Protein AF-A0A7S3USA1-F1 (afdb_monomer)

Nearest PDB structures (foldseek):
  1tqh-assembly1_A  TM=4.532E-01  e=5.382E-01  Geobacillus stearothermophilus
  2fty-assembly1_D  TM=2.657E-01  e=2.389E+00  Lachancea kluyveri
  2fvm-assembly1_B  TM=2.357E-01  e=1.284E+00  Lachancea kluyveri
  2fvm-assembly1_D  TM=2.270E-01  e=1.284E+00  Lachancea kluyveri
  2fvm-assembly1_C  TM=2.265E-01  e=2.542E+00  Lachancea kluyveri

InterPro domains:
  IPR029058 Alpha/Beta hydrolase fold [G3DSA:3.40.50.1820] (6-119)
  IPR029058 Alpha/Beta hydrolase fold [SSF53474] (17-107)

Radius of gyration: 16.95 Å; Cα contacts (8 Å, |Δi|>4): 386; chains: 1; bounding box: 45×37×47 Å

Mean predicted aligned error: 7.81 Å

Foldseek 3Di:
DFDDDPDPPDPVLVVLLVVCCVVCVVVPDAFEQEAAAVSLLVQLVCVLQQSGQEYEYEQYAPPPDLAAVVSLVVSLVNLPDPVRHDPLRLYEYEYEAECQAQQNHLQQDHDLVSVVVSCVPRSPVNPVPRTTHHNLVRLLSVCVSQVFDNDFPDWDDLDPFWIKTWTGGPPPHTGIYIYGYPCCVVPHRRDLDDDPSDHSVVVVVVVVVCNPVD

Solvent-accessible surface area (backbone atoms only — not comparable to full-atom values): 11912 Å² total; per-residue (Å²): 106,86,66,88,63,102,68,77,80,78,51,62,70,59,52,53,50,53,51,46,51,63,79,44,62,85,62,84,66,90,41,77,34,78,18,54,36,73,42,9,24,48,31,47,54,35,45,25,40,45,73,37,43,34,32,38,20,32,49,40,50,68,49,70,41,65,37,36,66,62,13,51,52,52,35,51,57,42,54,70,37,75,90,65,36,71,74,93,67,62,47,29,41,36,38,39,35,27,62,64,12,79,81,53,30,38,78,17,66,62,59,70,78,50,45,68,50,48,38,66,74,67,58,38,86,54,55,92,85,52,39,54,44,25,48,70,57,52,52,36,55,50,23,49,74,73,58,24,45,76,56,72,69,47,77,46,72,77,49,101,46,31,36,36,38,32,36,53,41,59,84,82,28,40,38,37,41,34,44,27,55,70,36,44,82,78,68,55,23,74,57,97,70,71,54,99,87,45,48,64,67,61,53,47,53,50,63,70,60,64,70,79,83,119

Secondary structure (DSSP, 8-state):
-----SSS---HHHHHHHHHHHHTTT--S--EEEEETHHHHHHHHHHHTTSSSEEEEES----SSSSHHHHHHHHHHHHS-TTSSSSS---EEEEEEETT-SSS-TTS---HHHHHHHHHHSS----TT--PPPHHHHHHHHHHHHT--SS--EEEESSSSEEEEEE--STT-EEEEEEES-GGGGS-SSS----SS--HHHHHHHHHHTTS--

Organism: Oxyrrhis marina (NCBI:txid2969)

pLDDT: mean 80.8, std 16.46, range [32.44, 97.44]

Sequence (214 aa):
FLLLCTTADINDVLYTRIILAKENRLRRLPVYGYGYSNGGMMVQTLLCRKIIDTGVTLNGVMALKSDPESSFEACDKLYKNPRRGRGYVDTRLANIHCLDDERVPFDGEAPKKLWDKIQFYLGIYFIPGAKLPAIDENMRRWAERVGCQANTTSTTNISSWTQQKEWTCPTPKRVVSIERSNCTYHGRAHRVIKTSDFDPARWAAEFFLDVDKA

Structure (mmCIF, N/CA/C/O backbone):
data_AF-A0A7S3USA1-F1
#
_entry.id   AF-A0A7S3USA1-F1
#
loop_
_atom_site.group_PDB
_atom_site.id
_atom_site.type_symbol
_atom_site.label_atom_id
_atom_site.label_alt_id
_atom_site.label_comp_id
_atom_site.label_asym_id
_atom_site.label_entity_id
_atom_site.label_seq_id
_atom_site.pdbx_PDB_ins_code
_atom_site.Cartn_x
_atom_site.Cartn_y
_atom_site.Cartn_z
_atom_site.occupancy
_atom_site.B_iso_or_equiv
_atom_site.auth_seq_id
_atom_site.auth_comp_id
_atom_site.auth_asym_id
_atom_site.auth_atom_id
_atom_site.pdbx_PDB_model_num
ATOM 1 N N . PHE A 1 1 ? -11.152 -4.863 -11.240 1.00 39.25 1 PHE A N 1
ATOM 2 C CA . PHE A 1 1 ? -12.147 -5.962 -11.264 1.00 39.25 1 PHE A CA 1
ATOM 3 C C . PHE A 1 1 ? -11.695 -6.955 -12.321 1.00 39.25 1 PHE A C 1
ATOM 5 O O . PHE A 1 1 ? -11.719 -6.605 -13.492 1.00 39.25 1 PHE A O 1
ATOM 12 N N . LEU A 1 2 ? -11.181 -8.115 -11.909 1.00 35.47 2 LEU A N 1
ATOM 13 C CA . LEU A 1 2 ? -10.730 -9.169 -12.820 1.00 35.47 2 LEU A CA 1
ATOM 14 C C . LEU A 1 2 ? -11.922 -10.057 -13.184 1.00 35.47 2 LEU A C 1
ATOM 16 O O . LEU A 1 2 ? -12.599 -10.574 -12.302 1.00 35.47 2 LEU A O 1
ATOM 20 N N . LEU A 1 3 ? -12.183 -10.168 -14.483 1.00 37.00 3 LEU A N 1
ATOM 21 C CA . LEU A 1 3 ? -13.220 -10.990 -15.093 1.00 37.00 3 LEU A CA 1
ATOM 22 C C . LEU A 1 3 ? -12.527 -12.172 -15.770 1.00 37.00 3 LEU A C 1
ATOM 24 O O . LEU A 1 3 ? -11.680 -11.943 -16.627 1.00 37.00 3 LEU A O 1
ATOM 28 N N . LEU A 1 4 ? -12.892 -13.393 -15.368 1.00 36.22 4 LEU A N 1
ATOM 29 C CA . LEU A 1 4 ? -13.240 -14.548 -16.215 1.00 36.22 4 LEU A CA 1
ATOM 30 C C . LEU A 1 4 ? -13.092 -15.847 -15.404 1.00 36.22 4 LEU A C 1
ATOM 32 O O . LEU A 1 4 ? -12.030 -16.458 -15.385 1.00 36.22 4 LEU A O 1
ATOM 36 N N . CYS A 1 5 ? -14.188 -16.288 -14.782 1.00 32.44 5 CYS A N 1
ATOM 37 C CA . CYS A 1 5 ? -14.441 -17.704 -14.510 1.00 32.44 5 CYS A CA 1
ATOM 38 C C . CYS A 1 5 ? -15.942 -17.963 -14.673 1.00 32.44 5 CYS A C 1
ATOM 40 O O . CYS A 1 5 ? -16.770 -17.488 -13.898 1.00 32.44 5 CYS A O 1
ATOM 42 N N . THR A 1 6 ? -16.293 -18.707 -15.717 1.00 43.88 6 THR A N 1
ATOM 43 C CA . THR A 1 6 ? -17.651 -19.144 -16.038 1.00 43.88 6 THR A CA 1
ATOM 44 C C . THR A 1 6 ? -18.116 -20.223 -15.060 1.00 43.88 6 THR A C 1
ATOM 46 O O . THR A 1 6 ? -18.022 -21.401 -15.372 1.00 43.88 6 THR A O 1
ATOM 49 N N . THR A 1 7 ? -18.610 -19.812 -13.892 1.00 45.66 7 THR A N 1
ATOM 50 C CA . THR A 1 7 ? -19.581 -20.509 -13.025 1.00 45.66 7 THR A CA 1
ATOM 51 C C . THR A 1 7 ? -19.991 -19.494 -11.954 1.00 45.66 7 THR A C 1
ATOM 53 O O . THR A 1 7 ? -19.229 -19.296 -11.019 1.00 45.66 7 THR A O 1
ATOM 56 N N . ALA A 1 8 ? -21.130 -18.808 -12.127 1.00 51.19 8 ALA A N 1
ATOM 57 C CA . ALA A 1 8 ? -21.683 -17.789 -11.214 1.00 51.19 8 ALA A CA 1
ATOM 58 C C . ALA A 1 8 ? -20.641 -16.816 -10.610 1.00 51.19 8 ALA A C 1
ATOM 60 O O . ALA A 1 8 ? -20.079 -17.114 -9.563 1.00 51.19 8 ALA A O 1
ATOM 61 N N . ASP A 1 9 ? -20.421 -15.656 -11.247 1.00 59.34 9 ASP A N 1
ATOM 62 C CA . ASP A 1 9 ? -19.464 -14.604 -10.846 1.00 59.34 9 ASP A CA 1
ATOM 63 C C . ASP A 1 9 ? -19.244 -14.510 -9.323 1.00 59.34 9 ASP A C 1
ATOM 65 O O . ASP A 1 9 ? -20.006 -13.865 -8.591 1.00 59.34 9 ASP A O 1
ATOM 69 N N . ILE A 1 10 ? -18.183 -15.157 -8.827 1.00 63.31 10 ILE A N 1
ATOM 70 C CA . ILE A 1 10 ? -17.800 -15.049 -7.422 1.00 63.31 10 ILE A CA 1
ATOM 71 C C . ILE A 1 10 ? -17.274 -13.635 -7.226 1.00 63.31 10 ILE A C 1
ATOM 73 O O . ILE A 1 10 ? -16.219 -13.243 -7.715 1.00 63.31 10 ILE A O 1
ATOM 77 N N . ASN A 1 11 ? -18.045 -12.838 -6.500 1.00 83.56 11 ASN A N 1
ATOM 78 C CA . ASN A 1 11 ? -17.628 -11.511 -6.102 1.00 83.56 11 ASN A CA 1
ATOM 79 C C . ASN A 1 11 ? -16.691 -11.637 -4.895 1.00 83.56 11 ASN A C 1
ATOM 81 O O . ASN A 1 11 ? -17.168 -11.724 -3.762 1.00 83.56 11 ASN A O 1
ATOM 85 N N . ASP A 1 12 ? -15.375 -11.622 -5.132 1.00 85.94 12 ASP A N 1
ATOM 86 C CA . ASP A 1 12 ? -14.349 -11.771 -4.086 1.00 85.94 12 ASP A CA 1
ATOM 87 C C . ASP A 1 12 ? -14.574 -10.821 -2.906 1.00 85.94 12 ASP A C 1
ATOM 89 O O . ASP A 1 12 ? -14.437 -11.200 -1.748 1.00 85.94 12 ASP A O 1
ATOM 93 N N . VAL A 1 13 ? -15.005 -9.587 -3.176 1.00 87.88 13 VAL A N 1
ATOM 94 C CA . VAL A 1 13 ? -15.291 -8.588 -2.136 1.00 87.88 13 VAL A CA 1
ATOM 95 C C . VAL A 1 13 ? -16.460 -9.021 -1.254 1.00 87.88 13 VAL A C 1
ATOM 97 O O . VAL A 1 13 ? -16.411 -8.859 -0.031 1.00 87.88 13 VAL A O 1
ATOM 100 N N . LEU A 1 14 ? -17.527 -9.544 -1.862 1.00 87.81 14 LEU A N 1
ATOM 101 C CA . LEU A 1 14 ? -18.676 -10.063 -1.125 1.00 87.81 14 LEU A CA 1
ATOM 102 C C . LEU A 1 14 ? -18.285 -11.314 -0.336 1.00 87.81 14 LEU A C 1
ATOM 104 O O . LEU A 1 14 ? -18.627 -11.418 0.841 1.00 87.81 14 LEU A O 1
ATOM 108 N N . TYR A 1 15 ? -17.531 -12.215 -0.959 1.00 89.81 15 TYR A N 1
ATOM 109 C CA . TYR A 1 15 ? -17.063 -13.443 -0.335 1.00 89.81 15 TYR A CA 1
ATOM 110 C C . TYR A 1 15 ? -16.175 -13.159 0.886 1.00 89.81 15 TYR A C 1
ATOM 112 O O . TYR A 1 15 ? -16.466 -13.638 1.984 1.00 89.81 15 TYR A O 1
ATOM 120 N N . THR A 1 16 ? -15.177 -12.277 0.755 1.00 90.94 16 THR A N 1
ATOM 121 C CA . THR A 1 16 ? -14.338 -11.832 1.879 1.00 90.94 16 THR A CA 1
ATOM 122 C C . THR A 1 16 ? -15.177 -11.207 2.991 1.00 90.94 16 THR A C 1
ATOM 124 O O . THR A 1 16 ? -14.975 -11.507 4.166 1.00 90.94 16 THR A O 1
ATOM 127 N N . ARG A 1 17 ? -16.161 -10.365 2.648 1.00 88.31 17 ARG A N 1
ATOM 128 C CA . ARG A 1 17 ? -17.051 -9.754 3.645 1.00 88.31 17 ARG A CA 1
ATOM 129 C C . ARG A 1 17 ? -17.852 -10.803 4.422 1.00 88.31 17 ARG A C 1
ATOM 131 O O . ARG A 1 17 ? -18.022 -10.636 5.629 1.00 88.31 17 ARG A O 1
ATOM 138 N N . ILE A 1 18 ? -18.336 -11.851 3.755 1.00 89.56 18 ILE A N 1
ATOM 139 C CA . ILE A 1 18 ? -19.075 -12.951 4.391 1.00 89.56 18 ILE A CA 1
ATOM 140 C C . ILE A 1 18 ? -18.165 -13.725 5.350 1.00 89.56 18 ILE A C 1
ATOM 142 O O . ILE A 1 18 ? -18.553 -13.936 6.499 1.00 89.56 18 ILE A O 1
ATOM 146 N N . ILE A 1 19 ? -16.949 -14.081 4.921 1.00 91.69 19 ILE A N 1
ATOM 147 C CA . ILE A 1 19 ? -15.973 -14.767 5.782 1.00 91.69 19 ILE A CA 1
ATOM 148 C C . ILE A 1 19 ? -15.675 -13.925 7.023 1.00 91.69 19 ILE A C 1
ATOM 150 O O . ILE A 1 19 ? -15.820 -14.406 8.141 1.00 91.69 19 ILE A O 1
ATOM 154 N N . LEU A 1 20 ? -15.340 -12.644 6.859 1.00 89.75 20 LEU A N 1
ATOM 155 C CA . LEU A 1 20 ? -15.013 -11.775 7.992 1.00 89.75 20 LEU A CA 1
ATOM 156 C C . LEU A 1 20 ? -16.194 -11.582 8.951 1.00 89.75 20 LEU A C 1
ATOM 158 O O . LEU A 1 20 ? -15.997 -11.506 10.161 1.00 89.75 20 LEU A O 1
ATOM 162 N N . ALA A 1 21 ? -17.425 -11.521 8.437 1.00 86.75 21 ALA A N 1
ATOM 163 C CA . ALA A 1 21 ? -18.619 -11.450 9.275 1.00 86.75 21 ALA A CA 1
ATOM 164 C C . ALA A 1 21 ? -18.863 -12.743 10.072 1.00 86.75 21 ALA A C 1
ATOM 166 O O . ALA A 1 21 ? -19.467 -12.688 11.142 1.00 86.75 21 ALA A O 1
ATOM 167 N N . LYS A 1 22 ? -18.395 -13.888 9.566 1.00 91.06 22 LYS A N 1
ATOM 168 C CA . LYS A 1 22 ? -18.455 -15.176 10.260 1.00 91.06 22 LYS A CA 1
ATOM 169 C C . LYS A 1 22 ? -17.345 -15.302 11.307 1.00 91.06 22 LYS A C 1
ATOM 171 O O . LYS A 1 22 ? -17.648 -15.575 12.464 1.00 91.06 22 LYS A O 1
ATOM 176 N N . GLU A 1 23 ? -16.097 -15.051 10.917 1.00 90.94 23 GLU A N 1
ATOM 177 C CA . GLU A 1 23 ? -14.908 -15.270 11.757 1.00 90.94 23 GLU A CA 1
ATOM 178 C C . GLU A 1 23 ? -14.705 -14.167 12.811 1.00 90.94 23 GLU A C 1
ATOM 180 O O . GLU A 1 23 ? -14.270 -14.429 13.927 1.00 90.94 23 GLU A O 1
ATOM 185 N N . ASN A 1 24 ? -15.088 -12.923 12.508 1.00 87.69 24 ASN A N 1
ATOM 186 C CA . ASN A 1 24 ? -15.020 -11.781 13.427 1.00 87.69 24 ASN A CA 1
ATOM 187 C C . ASN A 1 24 ? -16.431 -11.232 13.699 1.00 87.69 24 ASN A C 1
ATOM 189 O O . ASN A 1 24 ? -16.712 -10.037 13.553 1.00 87.69 24 ASN A O 1
ATOM 193 N N . ARG A 1 25 ? -17.349 -12.134 14.076 1.00 76.62 25 ARG A N 1
ATOM 194 C CA . ARG A 1 25 ? -18.795 -11.874 14.208 1.00 76.62 25 ARG A CA 1
ATOM 195 C C . ARG A 1 25 ? -19.134 -10.714 15.141 1.00 76.62 25 ARG A C 1
ATOM 197 O O . ARG A 1 25 ? -20.012 -9.913 14.832 1.00 76.62 25 ARG A O 1
ATOM 204 N N . LEU A 1 26 ? -18.421 -10.612 16.262 1.00 76.38 26 LEU A N 1
ATOM 205 C CA . LEU A 1 26 ? -18.601 -9.535 17.242 1.00 76.38 26 LEU A CA 1
ATOM 206 C C . LEU A 1 26 ? -17.800 -8.272 16.905 1.00 76.38 26 LEU A C 1
ATOM 208 O O . LEU A 1 26 ? -17.919 -7.284 17.622 1.00 76.38 26 LEU A O 1
ATOM 212 N N . ARG A 1 27 ? -16.996 -8.295 15.831 1.00 73.50 27 ARG A N 1
ATOM 213 C CA . ARG A 1 27 ? -16.171 -7.170 15.363 1.00 73.50 27 ARG A CA 1
ATOM 214 C C . ARG A 1 27 ? -15.273 -6.580 16.452 1.00 73.50 27 ARG A C 1
ATOM 216 O O . ARG A 1 27 ? -15.098 -5.370 16.517 1.00 73.50 27 ARG A O 1
ATOM 223 N N . ARG A 1 28 ? -14.727 -7.441 17.311 1.00 77.44 28 ARG A N 1
ATOM 224 C CA . ARG A 1 28 ? -13.889 -7.028 18.449 1.00 77.44 28 ARG A CA 1
ATOM 225 C C . ARG A 1 28 ? -12.419 -6.877 18.084 1.00 77.44 28 ARG A C 1
ATOM 227 O O . ARG A 1 28 ? -11.676 -6.287 18.853 1.00 77.44 28 ARG A O 1
ATOM 234 N N . LEU A 1 29 ? -12.015 -7.426 16.941 1.00 84.69 29 LEU A N 1
ATOM 235 C CA . LEU A 1 29 ? -10.635 -7.389 16.477 1.00 84.69 29 LEU A CA 1
ATOM 236 C C . LEU A 1 29 ? -10.508 -6.510 15.228 1.00 84.69 29 LEU A C 1
ATOM 238 O O . LEU A 1 29 ? -11.407 -6.557 14.373 1.00 84.69 29 LEU A O 1
ATOM 242 N N . PRO A 1 30 ? -9.409 -5.749 15.098 1.00 86.31 30 PRO A N 1
ATOM 243 C CA . PRO A 1 30 ? -9.069 -5.098 13.844 1.00 86.31 30 PRO A CA 1
ATOM 244 C C . PRO A 1 30 ? -8.815 -6.151 12.758 1.00 86.31 30 PRO A C 1
ATOM 246 O O . PRO A 1 30 ? -8.374 -7.269 13.033 1.00 86.31 30 PRO A O 1
ATOM 249 N N . VAL A 1 31 ? -9.138 -5.809 11.514 1.00 89.94 31 VAL A N 1
ATOM 250 C CA . VAL A 1 31 ? -8.943 -6.676 10.351 1.00 89.94 31 VAL A CA 1
ATOM 251 C C . VAL A 1 31 ? -7.875 -6.075 9.451 1.00 89.94 31 VAL A C 1
ATOM 253 O O . VAL A 1 31 ? -8.000 -4.940 8.985 1.00 89.94 31 VAL A O 1
ATOM 256 N N . TYR A 1 32 ? -6.848 -6.870 9.167 1.00 92.88 32 TYR A N 1
ATOM 257 C CA . TYR A 1 32 ? -5.696 -6.468 8.372 1.00 92.88 32 TYR A CA 1
ATOM 258 C C . TYR A 1 32 ? -5.685 -7.167 7.015 1.00 92.88 32 TYR A C 1
ATOM 260 O O . TYR A 1 32 ? -6.050 -8.337 6.900 1.00 92.88 32 TYR A O 1
ATOM 268 N N . GLY A 1 33 ? -5.262 -6.444 5.981 1.00 95.06 33 GLY A N 1
ATOM 269 C CA . GLY A 1 33 ? -5.028 -6.984 4.648 1.00 95.06 33 GLY A CA 1
ATOM 270 C C . GLY A 1 33 ? -3.554 -6.903 4.275 1.00 95.06 33 GLY A C 1
ATOM 271 O O . GLY A 1 33 ? -2.945 -5.845 4.385 1.00 95.06 33 GLY A O 1
ATOM 272 N N . TYR A 1 34 ? -2.996 -8.002 3.781 1.00 96.75 34 TYR A N 1
ATOM 273 C CA . TYR A 1 34 ? -1.666 -8.047 3.183 1.00 96.75 34 TYR A CA 1
ATOM 274 C C . TYR A 1 34 ? -1.783 -8.696 1.810 1.00 96.75 34 TYR A C 1
ATOM 276 O O . TYR A 1 34 ? -2.322 -9.797 1.695 1.00 96.75 34 TYR A O 1
ATOM 284 N N . GLY A 1 35 ? -1.333 -8.012 0.763 1.00 96.44 35 GLY A N 1
ATOM 285 C CA . GLY A 1 35 ? -1.572 -8.476 -0.598 1.00 96.44 35 GLY A CA 1
ATOM 286 C C . GLY A 1 35 ? -0.487 -8.054 -1.568 1.00 96.44 35 GLY A C 1
ATOM 287 O O . GLY A 1 35 ? -0.076 -6.899 -1.586 1.00 96.44 35 GLY A O 1
ATOM 288 N N . TYR A 1 36 ? -0.068 -8.992 -2.412 1.00 94.75 36 TYR A N 1
ATOM 289 C CA . TYR A 1 36 ? 0.904 -8.771 -3.477 1.00 94.75 36 TYR A CA 1
ATOM 290 C C . TYR A 1 36 ? 0.221 -8.730 -4.846 1.00 94.75 36 TYR A C 1
ATOM 292 O O . TYR A 1 36 ? -0.692 -9.521 -5.097 1.00 94.75 36 TYR A O 1
ATOM 300 N N . SER A 1 37 ? 0.665 -7.834 -5.734 1.00 92.00 37 SER A N 1
ATOM 301 C CA . SER A 1 37 ? 0.156 -7.714 -7.105 1.00 92.00 37 SER A CA 1
ATOM 302 C C . SER A 1 37 ? -1.369 -7.503 -7.114 1.00 92.00 37 SER A C 1
ATOM 304 O O . SER A 1 37 ? -1.873 -6.605 -6.433 1.00 92.00 37 SER A O 1
ATOM 306 N N . ASN A 1 38 ? -2.134 -8.363 -7.792 1.00 87.75 38 ASN A N 1
ATOM 307 C CA . ASN A 1 38 ? -3.602 -8.376 -7.755 1.00 87.75 38 ASN A CA 1
ATOM 308 C C . ASN A 1 38 ? -4.174 -8.509 -6.329 1.00 87.75 38 ASN A C 1
ATOM 310 O O . ASN A 1 38 ? -5.215 -7.928 -6.023 1.00 87.75 38 ASN A O 1
ATOM 314 N N . GLY A 1 39 ? -3.477 -9.204 -5.425 1.00 92.62 39 GLY A N 1
ATOM 315 C CA . GLY A 1 39 ? -3.831 -9.240 -4.005 1.00 92.62 39 GLY A CA 1
ATOM 316 C C . GLY A 1 39 ? -3.715 -7.863 -3.344 1.00 92.62 39 GLY A C 1
ATOM 317 O O . GLY A 1 39 ? -4.557 -7.498 -2.528 1.00 92.62 39 GLY A O 1
ATOM 318 N N . GLY A 1 40 ? -2.728 -7.055 -3.740 1.00 94.12 40 GLY A N 1
ATOM 319 C CA . GLY A 1 40 ? -2.609 -5.659 -3.310 1.00 94.12 40 GLY A CA 1
ATOM 320 C C . GLY A 1 40 ? -3.768 -4.802 -3.828 1.00 94.12 40 GLY A C 1
ATOM 321 O O . GLY A 1 40 ? -4.340 -4.015 -3.073 1.00 94.12 40 GLY A O 1
ATOM 322 N N . MET A 1 41 ? -4.194 -5.023 -5.078 1.00 91.56 41 MET A N 1
ATOM 323 C CA . MET A 1 41 ? -5.390 -4.372 -5.637 1.00 91.56 41 MET A CA 1
ATOM 324 C C . MET A 1 41 ? -6.655 -4.730 -4.842 1.00 91.56 41 MET A C 1
ATOM 326 O O . MET A 1 41 ? -7.501 -3.870 -4.570 1.00 91.56 41 MET A O 1
ATOM 330 N N . MET A 1 42 ? -6.780 -5.996 -4.432 1.00 92.94 42 MET A N 1
ATOM 331 C CA . MET A 1 42 ? -7.879 -6.467 -3.590 1.00 92.94 42 MET A CA 1
ATOM 332 C C . MET A 1 42 ? -7.852 -5.808 -2.204 1.00 92.94 42 MET A C 1
ATOM 334 O O . MET A 1 42 ? -8.880 -5.306 -1.756 1.00 92.94 42 MET A O 1
ATOM 338 N N . VAL A 1 43 ? -6.686 -5.710 -1.556 1.00 95.75 43 VAL A N 1
ATOM 339 C CA . VAL A 1 43 ? -6.531 -5.010 -0.266 1.00 95.75 43 VAL A CA 1
ATOM 340 C C . VAL A 1 43 ? -7.008 -3.557 -0.356 1.00 95.75 43 VAL A C 1
ATOM 342 O O . VAL A 1 43 ? -7.839 -3.138 0.453 1.00 95.75 43 VAL A O 1
ATOM 345 N N . GLN A 1 44 ? -6.581 -2.798 -1.371 1.00 94.19 44 GLN A N 1
ATOM 346 C CA . GLN A 1 44 ? -7.050 -1.413 -1.545 1.00 94.19 44 GLN A CA 1
ATOM 347 C C . GLN A 1 44 ? -8.555 -1.353 -1.838 1.00 94.19 44 GLN A C 1
ATOM 349 O O . GLN A 1 44 ? -9.255 -0.491 -1.312 1.00 94.19 44 GLN A O 1
ATOM 354 N N . THR A 1 45 ? -9.091 -2.312 -2.599 1.00 92.19 45 THR A N 1
ATOM 355 C CA . THR A 1 45 ? -10.538 -2.427 -2.850 1.00 92.19 45 THR A CA 1
ATOM 356 C C . THR A 1 45 ? -11.334 -2.644 -1.559 1.00 92.19 45 THR A C 1
ATOM 358 O O . THR A 1 45 ? -12.394 -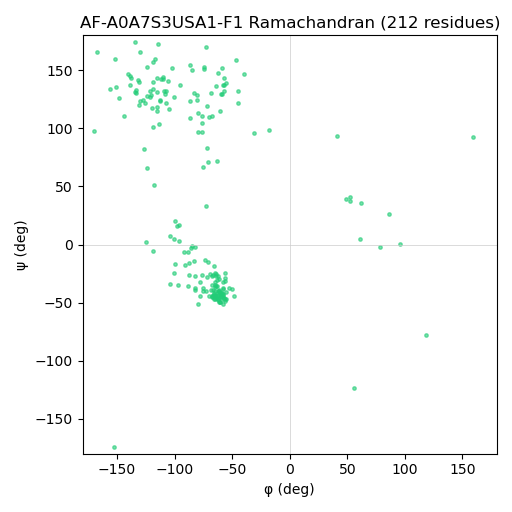2.037 -1.369 1.00 92.19 45 THR A O 1
ATOM 361 N N . LEU A 1 46 ? -10.835 -3.496 -0.660 1.00 92.00 46 LEU A N 1
ATOM 362 C CA . LEU A 1 46 ? -11.443 -3.750 0.646 1.00 92.00 46 LEU A CA 1
ATOM 363 C C . LEU A 1 46 ? -11.377 -2.509 1.549 1.00 92.00 46 LEU A C 1
ATOM 365 O O . LEU A 1 46 ? -12.373 -2.203 2.213 1.00 92.00 46 LEU A O 1
ATOM 369 N N . LEU A 1 47 ? -10.266 -1.764 1.520 1.00 92.38 47 LEU A N 1
ATOM 370 C CA . LEU A 1 47 ? -10.118 -0.488 2.230 1.00 92.38 47 LEU A CA 1
ATOM 371 C C . LEU A 1 47 ? -11.078 0.586 1.702 1.00 92.38 47 LEU A C 1
ATOM 373 O O . LEU A 1 47 ? -11.786 1.207 2.493 1.00 92.38 47 LEU A O 1
ATOM 377 N N . CYS A 1 48 ? -11.208 0.755 0.378 1.00 90.56 48 CYS A N 1
ATOM 378 C CA . CYS A 1 48 ? -12.165 1.704 -0.219 1.00 90.56 48 CYS A CA 1
ATOM 379 C C . CYS A 1 48 ? -13.600 1.436 0.253 1.00 90.56 48 CYS A C 1
ATOM 381 O O . CYS A 1 48 ? -14.431 2.338 0.320 1.00 90.56 48 CYS A O 1
ATOM 383 N N . ARG A 1 49 ? -13.904 0.176 0.580 1.00 89.06 49 ARG A N 1
ATOM 384 C CA . ARG A 1 49 ? -15.215 -0.278 1.056 1.00 89.06 49 ARG A CA 1
ATOM 385 C C . ARG A 1 49 ? -15.321 -0.372 2.575 1.00 89.06 49 ARG A C 1
ATOM 387 O O . ARG A 1 49 ? -16.369 -0.822 3.045 1.00 89.06 49 ARG A O 1
ATOM 394 N N . LYS A 1 50 ? -14.276 0.013 3.317 1.00 87.69 50 LYS A N 1
ATOM 395 C CA . LYS A 1 50 ? -14.211 -0.053 4.786 1.00 87.69 50 LYS A CA 1
ATOM 396 C C . LYS A 1 50 ? -14.559 -1.450 5.323 1.00 87.69 50 LYS A C 1
ATOM 398 O O . LYS A 1 50 ? -15.338 -1.595 6.266 1.00 87.69 50 LYS A O 1
ATOM 403 N N . ILE A 1 51 ? -14.064 -2.487 4.640 1.00 88.88 51 ILE A N 1
ATOM 404 C CA . ILE A 1 51 ? -14.233 -3.895 5.040 1.00 88.88 51 ILE A CA 1
ATOM 405 C C . ILE A 1 51 ? -13.108 -4.331 5.982 1.00 88.88 51 ILE A C 1
ATOM 407 O O . ILE A 1 51 ? -13.357 -5.109 6.899 1.00 88.88 51 ILE A O 1
ATOM 411 N N . ILE A 1 52 ? -11.903 -3.815 5.749 1.00 90.12 52 ILE A N 1
ATOM 412 C CA . ILE A 1 52 ? -10.720 -3.996 6.591 1.00 90.12 52 ILE A CA 1
ATOM 413 C C . ILE A 1 52 ? -10.278 -2.633 7.132 1.00 90.12 52 ILE A C 1
ATOM 415 O O . ILE A 1 52 ? -10.661 -1.602 6.571 1.00 90.12 52 ILE A O 1
ATOM 419 N N . ASP A 1 53 ? -9.503 -2.639 8.212 1.00 88.75 53 ASP A N 1
ATOM 420 C CA . ASP A 1 53 ? -9.105 -1.436 8.950 1.00 88.75 53 ASP A CA 1
ATOM 421 C C . ASP A 1 53 ? -7.706 -0.949 8.524 1.00 88.75 53 ASP A C 1
ATOM 423 O O . ASP A 1 53 ? -7.440 0.249 8.443 1.00 88.75 53 ASP A O 1
ATOM 427 N N . THR A 1 54 ? -6.802 -1.876 8.197 1.00 92.75 54 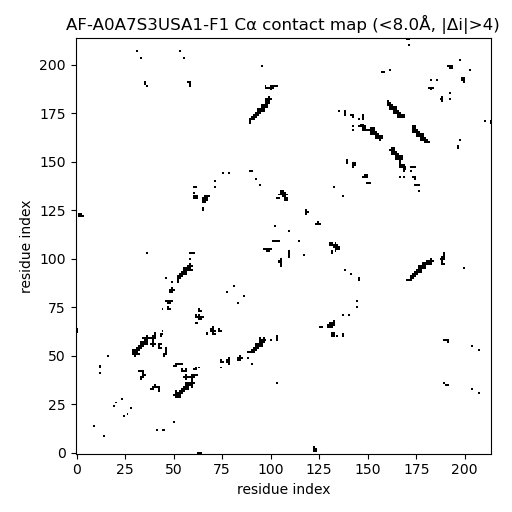THR A N 1
ATOM 428 C CA . THR A 1 54 ? -5.436 -1.565 7.747 1.00 92.75 54 THR A CA 1
ATOM 429 C C . THR A 1 54 ? -5.030 -2.454 6.580 1.00 92.75 54 THR A C 1
ATOM 431 O O . THR A 1 54 ? -5.391 -3.631 6.535 1.00 92.75 54 THR A O 1
ATOM 434 N N . GLY A 1 55 ? -4.272 -1.904 5.632 1.00 95.50 55 GLY A N 1
ATOM 435 C CA . GLY A 1 55 ? -3.737 -2.652 4.500 1.00 95.50 55 GLY A CA 1
ATOM 436 C C . GLY A 1 55 ? -2.253 -2.403 4.274 1.00 95.50 55 GLY A C 1
ATOM 437 O O . GLY A 1 55 ? -1.782 -1.276 4.381 1.00 95.50 55 GLY A O 1
ATOM 438 N N . VAL A 1 56 ? -1.530 -3.452 3.901 1.00 97.44 56 VAL A N 1
ATOM 439 C CA . VAL A 1 56 ? -0.191 -3.369 3.318 1.00 97.44 56 VAL A CA 1
ATOM 440 C C . VAL A 1 56 ? -0.253 -4.012 1.940 1.00 97.44 56 VAL A C 1
ATOM 442 O O . VAL A 1 56 ? -0.755 -5.125 1.762 1.00 97.44 56 VAL A O 1
ATOM 445 N N . THR A 1 57 ? 0.235 -3.287 0.947 1.00 97.31 57 THR A N 1
ATOM 446 C CA . THR A 1 57 ? 0.202 -3.704 -0.452 1.00 97.31 57 THR A CA 1
ATOM 447 C C . THR A 1 57 ? 1.622 -3.818 -0.970 1.00 97.31 57 THR A C 1
ATOM 449 O O . THR A 1 57 ? 2.436 -2.940 -0.710 1.00 97.31 57 THR A O 1
ATOM 452 N N . LEU A 1 58 ? 1.925 -4.906 -1.671 1.00 95.81 58 LEU A N 1
ATOM 453 C CA . LEU A 1 58 ? 3.221 -5.132 -2.296 1.00 95.81 58 LEU A CA 1
ATOM 454 C C . LEU A 1 58 ? 3.063 -5.105 -3.808 1.00 95.81 58 LEU A C 1
ATOM 456 O O . LEU A 1 58 ? 2.288 -5.905 -4.342 1.00 95.81 58 LEU A O 1
ATOM 460 N N . ASN A 1 59 ? 3.806 -4.243 -4.497 1.00 93.25 59 ASN A N 1
ATOM 461 C CA . ASN A 1 59 ? 3.812 -4.178 -5.960 1.00 93.25 59 ASN A CA 1
ATOM 462 C C . ASN A 1 59 ? 2.393 -4.148 -6.564 1.00 93.25 59 ASN A C 1
ATOM 464 O O . ASN A 1 59 ? 2.075 -4.850 -7.526 1.00 93.25 59 ASN A O 1
ATOM 468 N N . GLY A 1 60 ? 1.488 -3.419 -5.914 1.00 90.12 60 GLY A N 1
ATOM 469 C CA . GLY A 1 60 ? 0.058 -3.449 -6.194 1.00 90.12 60 GLY A CA 1
ATOM 470 C C . GLY A 1 60 ? -0.543 -2.057 -6.105 1.00 90.12 60 GLY A C 1
ATOM 471 O O . GLY A 1 60 ? -0.124 -1.241 -5.290 1.00 90.12 60 GLY A O 1
ATOM 472 N N . VAL A 1 61 ? -1.552 -1.798 -6.933 1.00 84.19 61 VAL A N 1
ATOM 473 C CA . VAL A 1 61 ? -2.155 -0.468 -7.102 1.00 84.19 61 VAL A CA 1
ATOM 474 C C . VAL A 1 61 ? -3.665 -0.495 -6.984 1.00 84.19 61 VAL A C 1
ATOM 476 O O . VAL A 1 61 ? -4.301 -1.544 -7.064 1.00 84.19 61 VAL A O 1
ATOM 479 N N . MET A 1 62 ? -4.273 0.675 -6.822 1.00 86.19 62 MET A N 1
ATOM 480 C CA . MET A 1 62 ? -5.720 0.784 -6.894 1.00 86.19 62 MET A CA 1
ATOM 481 C C . MET A 1 62 ? -6.218 0.730 -8.344 1.00 86.19 62 MET A C 1
ATOM 483 O O . MET A 1 62 ? -6.166 1.719 -9.060 1.00 86.19 62 MET A O 1
ATOM 487 N N . ALA A 1 63 ? -6.781 -0.405 -8.756 1.00 83.12 63 ALA A N 1
ATOM 488 C CA . ALA A 1 63 ? -7.321 -0.603 -10.106 1.00 83.12 63 ALA A CA 1
ATOM 489 C C . ALA A 1 63 ? -8.803 -1.031 -10.069 1.00 83.12 63 ALA A C 1
ATOM 491 O O . ALA A 1 63 ? -9.184 -2.161 -10.402 1.00 83.12 63 ALA A O 1
ATOM 492 N N . LEU A 1 64 ? -9.671 -0.126 -9.600 1.00 77.81 64 LEU A N 1
ATOM 493 C CA . LEU A 1 64 ? -11.122 -0.362 -9.548 1.00 77.81 64 LEU A CA 1
ATOM 494 C C . LEU A 1 64 ? -11.793 -0.229 -10.923 1.00 77.81 64 LEU A C 1
ATOM 496 O O . LEU A 1 64 ? -12.847 -0.828 -11.149 1.00 77.81 64 LEU A O 1
ATOM 500 N N . LYS A 1 65 ? -11.199 0.549 -11.823 1.00 79.75 65 LYS A N 1
ATOM 501 C CA . LYS A 1 65 ? -11.630 0.806 -13.199 1.00 79.75 65 LYS A CA 1
ATOM 502 C C . LYS A 1 65 ? -10.428 0.694 -14.142 1.00 79.75 65 LYS A C 1
ATOM 504 O O . LYS A 1 65 ? -9.310 0.452 -13.701 1.00 79.75 65 LYS A O 1
ATOM 509 N N . SER A 1 66 ? -10.693 0.789 -15.441 1.00 70.25 66 SER A N 1
ATOM 510 C CA . SER A 1 66 ? -9.689 0.648 -16.501 1.00 70.25 66 SER A CA 1
ATOM 511 C C . SER A 1 66 ? -8.691 1.801 -16.557 1.00 70.25 66 SER A C 1
ATOM 513 O O . SER A 1 66 ? -7.587 1.607 -17.049 1.00 70.25 66 SER A O 1
ATOM 515 N N . ASP A 1 67 ? -9.072 2.980 -16.075 1.00 81.31 67 ASP A N 1
ATOM 516 C CA . ASP A 1 67 ? -8.234 4.174 -16.026 1.00 81.31 67 ASP A CA 1
ATOM 517 C C . ASP A 1 67 ? -8.017 4.655 -14.576 1.00 81.31 67 ASP A C 1
ATOM 519 O O . ASP A 1 67 ? -8.820 4.327 -13.682 1.00 81.31 67 ASP A O 1
ATOM 523 N N . PRO A 1 68 ? -6.937 5.421 -14.321 1.00 82.75 68 PRO A N 1
ATOM 524 C CA . PRO A 1 68 ? -6.600 5.881 -12.979 1.00 82.75 68 PRO A CA 1
ATOM 525 C C . PRO A 1 68 ? -7.669 6.790 -12.375 1.00 82.75 68 PRO A C 1
ATOM 527 O O . PRO A 1 68 ? -8.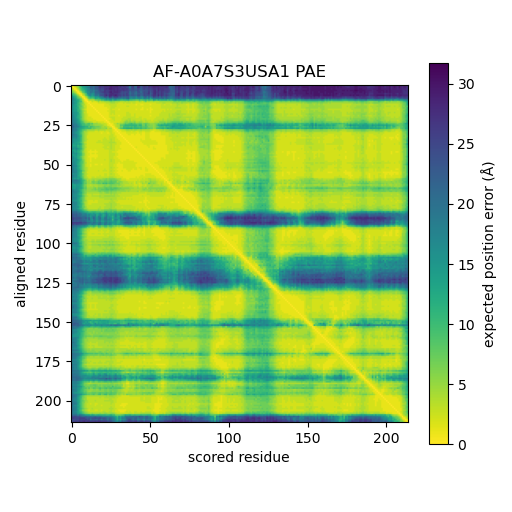108 6.544 -11.252 1.00 82.75 68 PRO A O 1
ATOM 530 N N . GLU A 1 69 ? -8.158 7.779 -13.127 1.00 88.50 69 GLU A N 1
ATOM 531 C CA . GLU A 1 69 ? -9.100 8.768 -12.594 1.00 88.50 69 GLU A CA 1
ATOM 532 C C . GLU A 1 69 ? -10.437 8.150 -12.208 1.00 88.50 69 GLU A C 1
ATOM 534 O O . GLU A 1 69 ? -10.906 8.306 -11.077 1.00 88.50 69 GLU A O 1
ATOM 539 N N . SER A 1 70 ? -11.010 7.326 -13.082 1.00 84.06 70 SER A N 1
ATOM 540 C CA . SER A 1 70 ? -12.236 6.597 -12.760 1.00 84.06 70 SER A CA 1
ATOM 541 C C . SER A 1 70 ? -12.032 5.619 -11.602 1.00 84.06 70 SER A C 1
ATOM 543 O O . SER A 1 70 ? -12.970 5.360 -10.839 1.00 84.06 70 SER A O 1
ATOM 545 N N . SER A 1 71 ? -10.823 5.068 -11.433 1.00 84.69 71 SER A N 1
ATOM 546 C CA . SER A 1 71 ? -10.486 4.237 -10.269 1.00 84.69 71 SER A CA 1
ATOM 547 C C . SER A 1 71 ? -10.470 5.057 -8.982 1.00 84.69 71 SER A C 1
ATOM 549 O O . SER A 1 71 ? -11.062 4.629 -7.983 1.00 84.69 71 SER A O 1
ATOM 551 N N . PHE A 1 72 ? -9.853 6.242 -9.007 1.00 91.19 72 PHE A N 1
ATOM 552 C CA . PHE A 1 72 ? -9.838 7.175 -7.884 1.00 91.19 72 PHE A CA 1
ATOM 553 C C . PHE A 1 72 ? -11.247 7.615 -7.506 1.00 91.19 72 PHE A C 1
ATOM 555 O O . PHE A 1 72 ? -11.632 7.487 -6.341 1.00 91.19 72 PHE A O 1
ATOM 562 N N . GLU A 1 73 ? -12.048 8.046 -8.478 1.00 90.69 73 GLU A N 1
ATOM 563 C CA . GLU A 1 73 ? -13.438 8.429 -8.249 1.00 90.69 73 GLU A CA 1
ATOM 564 C C . GLU A 1 73 ? -14.272 7.287 -7.666 1.00 90.69 73 GLU A C 1
ATOM 566 O O . GLU A 1 73 ? -15.099 7.499 -6.774 1.00 90.69 73 GLU A O 1
ATOM 571 N N . ALA A 1 74 ? -14.087 6.065 -8.174 1.00 89.50 74 ALA A N 1
ATOM 572 C CA . ALA A 1 74 ? -14.803 4.902 -7.673 1.00 89.50 74 ALA A CA 1
ATOM 573 C C . ALA A 1 74 ? -14.466 4.643 -6.199 1.00 89.50 74 ALA A C 1
ATOM 575 O O . ALA A 1 74 ? -15.377 4.396 -5.403 1.00 89.50 74 ALA A O 1
ATOM 576 N N . CYS A 1 75 ? -13.190 4.735 -5.817 1.00 90.62 75 CYS A N 1
ATOM 577 C CA . CYS A 1 75 ? -12.794 4.600 -4.420 1.00 90.62 75 CYS A CA 1
ATOM 578 C C . CYS A 1 75 ? -13.338 5.744 -3.564 1.00 90.62 75 CYS A C 1
ATOM 580 O O . CYS A 1 75 ? -13.899 5.479 -2.505 1.00 90.62 75 CYS A O 1
ATOM 582 N N . ASP A 1 76 ? -13.265 6.992 -4.034 1.00 91.12 76 ASP A N 1
ATOM 583 C CA . ASP A 1 76 ? -13.778 8.163 -3.312 1.00 91.12 76 ASP A CA 1
ATOM 584 C C . ASP A 1 76 ? -15.269 8.014 -2.999 1.00 91.12 76 ASP A C 1
ATOM 586 O O . ASP A 1 76 ? -15.697 8.213 -1.857 1.00 91.12 76 ASP A O 1
ATOM 590 N N . LYS A 1 77 ? -16.060 7.597 -3.996 1.00 89.56 77 LYS A N 1
ATOM 591 C CA . LYS A 1 77 ? -17.498 7.333 -3.848 1.00 89.56 77 LYS A CA 1
ATOM 592 C C . LYS A 1 77 ? -17.761 6.207 -2.848 1.00 89.56 77 LYS A C 1
ATOM 594 O O . LYS A 1 77 ? -18.705 6.299 -2.067 1.00 89.56 77 LYS A O 1
ATOM 599 N N . LEU A 1 78 ? -16.956 5.142 -2.857 1.00 88.56 78 LEU A N 1
ATOM 600 C CA . LEU A 1 78 ? -17.103 4.028 -1.915 1.00 88.56 78 LEU A CA 1
ATOM 601 C C . LEU A 1 78 ? -16.711 4.428 -0.487 1.00 88.56 78 LEU A C 1
ATOM 603 O O . LEU A 1 78 ? -17.453 4.125 0.447 1.00 88.56 78 LEU A O 1
ATOM 607 N N . TYR A 1 79 ? -15.601 5.145 -0.333 1.00 86.69 79 TYR A N 1
ATOM 608 C CA . TYR A 1 79 ? -15.018 5.483 0.959 1.00 86.69 79 TYR A CA 1
ATOM 609 C C . TYR A 1 79 ? -15.833 6.553 1.695 1.00 86.69 79 TYR A C 1
ATOM 611 O O . TYR A 1 79 ? -16.068 6.443 2.904 1.00 86.69 79 TYR A O 1
ATOM 619 N N . LYS A 1 80 ? -16.335 7.562 0.967 1.00 83.31 80 LYS A N 1
ATOM 620 C CA . LYS A 1 80 ? -17.198 8.620 1.520 1.00 83.31 80 LYS A CA 1
ATOM 621 C C . LYS A 1 80 ? -18.617 8.143 1.830 1.00 83.31 80 LYS A C 1
ATOM 623 O O . LYS A 1 80 ? -19.338 8.852 2.519 1.00 83.31 80 LYS A O 1
ATOM 628 N N . ASN A 1 81 ? -19.038 6.970 1.351 1.00 76.75 81 ASN A N 1
ATOM 629 C CA . ASN A 1 81 ? -20.405 6.494 1.547 1.00 76.75 81 ASN A CA 1
ATOM 630 C C . ASN A 1 81 ? -20.621 5.966 2.983 1.00 76.75 81 ASN A C 1
ATOM 632 O O . ASN A 1 81 ? -20.132 4.880 3.311 1.00 76.75 81 ASN A O 1
ATOM 636 N N . PRO A 1 82 ? -21.410 6.661 3.828 1.00 59.47 82 PRO A N 1
ATOM 637 C CA . PRO A 1 82 ? -21.629 6.259 5.217 1.00 59.47 82 PRO A CA 1
ATOM 638 C C . PRO A 1 82 ? -22.494 4.994 5.344 1.00 59.47 82 PRO A C 1
ATOM 640 O O . PRO A 1 82 ? -22.517 4.366 6.396 1.00 59.47 82 PRO A O 1
ATOM 643 N N . ARG A 1 83 ? -23.195 4.578 4.277 1.00 57.22 83 ARG A N 1
ATOM 644 C CA . ARG A 1 83 ? -24.136 3.442 4.295 1.00 57.22 83 ARG A CA 1
ATOM 645 C C . ARG A 1 83 ? -23.478 2.071 4.078 1.00 57.22 83 ARG A C 1
ATOM 647 O O . ARG A 1 83 ? -24.191 1.073 4.029 1.00 57.22 83 ARG A O 1
ATOM 654 N N . ARG A 1 84 ? -22.154 1.984 3.869 1.00 57.81 84 ARG A N 1
ATOM 655 C CA . ARG A 1 84 ? -21.488 0.740 3.404 1.00 57.81 84 ARG A CA 1
ATOM 656 C C . ARG A 1 84 ? -20.343 0.202 4.265 1.00 57.81 84 ARG A C 1
ATOM 658 O O . ARG A 1 84 ? -19.802 -0.852 3.915 1.00 57.81 84 ARG A O 1
ATOM 665 N N . GLY A 1 85 ? -20.031 0.840 5.388 1.00 51.47 85 GLY A N 1
ATOM 666 C CA . GLY A 1 85 ? -18.996 0.397 6.319 1.00 51.47 85 GLY A CA 1
ATOM 667 C C . GLY A 1 85 ? -19.083 1.141 7.644 1.00 51.47 85 GLY A C 1
ATOM 668 O O . GLY A 1 85 ? -19.808 2.127 7.736 1.00 51.47 85 GLY A O 1
ATOM 669 N N . ARG A 1 86 ? -18.377 0.614 8.654 1.00 55.16 86 ARG A N 1
ATOM 670 C CA . ARG A 1 86 ? -18.234 1.157 10.018 1.00 55.16 86 ARG A CA 1
ATOM 671 C C . ARG A 1 86 ? -18.086 2.696 9.976 1.00 55.16 86 ARG A C 1
ATOM 673 O O . ARG A 1 86 ? -17.526 3.225 9.011 1.00 55.16 86 ARG A O 1
ATOM 680 N N . GLY A 1 87 ? -18.595 3.411 10.991 1.00 52.53 87 GLY A N 1
ATOM 681 C CA . GLY A 1 87 ? -18.299 4.844 11.182 1.00 52.53 87 GLY A CA 1
ATOM 682 C C . GLY A 1 87 ? -16.796 5.126 11.036 1.00 52.53 87 GLY A C 1
ATOM 683 O O . GLY A 1 87 ? -16.023 4.178 11.105 1.00 52.53 87 GLY A O 1
ATOM 684 N N . TYR A 1 88 ? -16.415 6.381 10.748 1.00 52.47 88 TYR A N 1
ATOM 685 C CA . TYR A 1 88 ? -15.043 6.827 10.418 1.00 52.47 88 TYR A CA 1
ATOM 686 C C . TYR A 1 88 ? -13.951 5.823 10.833 1.00 52.47 88 TYR A C 1
ATOM 688 O O . TYR A 1 88 ? -13.599 5.730 11.998 1.00 52.47 88 TYR A O 1
ATOM 696 N N . VAL A 1 89 ? -13.483 5.024 9.868 1.00 63.44 89 VAL A N 1
ATOM 697 C CA . VAL A 1 89 ? -12.457 4.003 10.100 1.00 63.44 89 VAL A CA 1
ATOM 698 C C . VAL A 1 89 ? -11.113 4.707 10.113 1.00 63.44 89 VAL A C 1
ATOM 700 O O . VAL A 1 89 ? -10.803 5.434 9.160 1.00 63.44 89 VAL A O 1
ATOM 703 N N . ASP A 1 90 ? -10.323 4.466 11.152 1.00 76.69 90 ASP A N 1
ATOM 704 C CA . ASP A 1 90 ? -8.938 4.914 11.266 1.00 76.69 90 ASP A CA 1
ATOM 705 C C . ASP A 1 90 ? -8.055 4.132 10.296 1.00 76.69 90 ASP A C 1
ATOM 707 O O . ASP A 1 90 ? -7.298 3.231 10.644 1.00 76.69 90 ASP A O 1
ATOM 711 N N . THR A 1 91 ? -8.250 4.438 9.017 1.00 88.00 91 THR A N 1
ATOM 712 C CA . THR A 1 91 ? -7.653 3.706 7.912 1.00 88.00 91 THR A CA 1
ATOM 713 C C . THR A 1 91 ? -6.153 3.935 7.896 1.00 88.00 91 THR A C 1
ATOM 715 O O . THR A 1 91 ? -5.681 5.077 7.898 1.00 88.00 91 THR A O 1
ATOM 718 N N . ARG A 1 92 ? -5.416 2.829 7.812 1.00 92.75 92 ARG A N 1
ATOM 719 C CA . ARG A 1 92 ? -3.968 2.826 7.632 1.00 92.75 92 ARG A CA 1
ATOM 720 C C . ARG A 1 92 ? -3.613 2.068 6.359 1.00 92.75 92 ARG A C 1
ATOM 722 O O . ARG A 1 92 ? -4.117 0.968 6.127 1.00 92.75 92 ARG A O 1
ATOM 729 N N . LEU A 1 93 ? -2.756 2.646 5.527 1.00 95.62 93 LEU A N 1
ATOM 730 C CA . LEU A 1 93 ? -2.291 2.013 4.298 1.00 95.62 93 LEU A CA 1
ATOM 731 C C . LEU A 1 93 ? -0.780 2.148 4.170 1.00 95.62 93 LEU A C 1
ATOM 733 O O . LEU A 1 93 ? -0.247 3.253 4.235 1.00 95.62 93 LEU A O 1
ATOM 737 N N . ALA A 1 94 ? -0.123 1.029 3.889 1.00 96.88 94 ALA A N 1
ATOM 738 C CA . ALA A 1 94 ? 1.224 1.024 3.359 1.00 96.88 94 ALA A CA 1
ATOM 739 C C . ALA A 1 94 ? 1.265 0.436 1.945 1.00 96.88 94 ALA A C 1
ATOM 741 O O . ALA A 1 94 ? 0.566 -0.533 1.619 1.00 96.88 94 ALA A O 1
ATOM 742 N N . ASN A 1 95 ? 2.122 1.001 1.112 1.00 96.94 95 ASN A N 1
ATOM 743 C CA . ASN A 1 95 ? 2.486 0.445 -0.179 1.00 96.94 95 ASN A CA 1
ATOM 744 C C . ASN A 1 95 ? 3.993 0.221 -0.198 1.00 96.94 95 ASN A C 1
ATOM 746 O O . ASN A 1 95 ? 4.741 1.122 0.145 1.00 96.94 95 ASN A O 1
ATOM 750 N N . ILE A 1 96 ? 4.428 -0.986 -0.533 1.00 96.25 96 ILE A N 1
ATOM 751 C CA . ILE A 1 96 ? 5.833 -1.343 -0.700 1.00 96.25 96 ILE A CA 1
ATOM 752 C C . ILE A 1 96 ? 5.995 -1.707 -2.168 1.00 96.25 96 ILE A C 1
ATOM 754 O O . ILE A 1 96 ? 5.365 -2.658 -2.638 1.00 96.25 96 ILE A O 1
ATOM 758 N N . HIS A 1 97 ? 6.823 -0.963 -2.890 1.00 94.81 97 HIS A N 1
ATOM 759 C CA . HIS A 1 97 ? 6.884 -1.059 -4.341 1.00 94.81 97 HIS A CA 1
ATOM 760 C C . HIS A 1 97 ? 8.315 -1.018 -4.857 1.00 94.81 97 HIS A C 1
ATOM 762 O O . HIS A 1 97 ? 9.140 -0.220 -4.410 1.00 94.81 97 HIS A O 1
ATOM 768 N N . CYS A 1 98 ? 8.600 -1.883 -5.822 1.00 93.12 98 CYS A N 1
ATOM 769 C CA . CYS A 1 98 ? 9.852 -1.864 -6.563 1.00 93.12 98 CYS A CA 1
ATOM 770 C C . CYS A 1 98 ? 9.806 -0.803 -7.665 1.00 93.12 98 CYS A C 1
ATOM 772 O O . CYS A 1 98 ? 8.924 -0.835 -8.519 1.00 93.12 98 CYS A O 1
ATOM 774 N N . LEU A 1 99 ? 10.763 0.124 -7.670 1.00 91.50 99 LEU A N 1
ATOM 775 C CA . LEU A 1 99 ? 10.818 1.211 -8.654 1.00 91.50 99 LEU A CA 1
ATOM 776 C C . LEU A 1 99 ? 10.983 0.698 -10.093 1.00 91.50 99 LEU A C 1
ATOM 778 O O . LEU A 1 99 ? 10.555 1.350 -11.038 1.00 91.50 99 LEU A O 1
ATOM 782 N N . ASP A 1 100 ? 11.585 -0.478 -10.251 1.00 88.31 100 ASP A N 1
ATOM 783 C CA . ASP A 1 100 ? 11.825 -1.165 -11.517 1.00 88.31 100 ASP A CA 1
ATOM 784 C C . ASP A 1 100 ? 10.776 -2.248 -11.840 1.00 88.31 100 ASP A C 1
ATOM 786 O O . ASP A 1 100 ? 11.017 -3.089 -12.705 1.00 88.31 100 ASP A O 1
ATOM 790 N N . ASP A 1 101 ? 9.620 -2.253 -11.158 1.00 88.38 101 ASP A N 1
ATOM 791 C CA . ASP A 1 101 ? 8.539 -3.218 -11.396 1.00 88.38 101 ASP A CA 1
ATOM 792 C C . ASP A 1 101 ? 7.997 -3.131 -12.827 1.00 88.38 101 ASP A C 1
ATOM 794 O O . ASP A 1 101 ? 7.385 -2.147 -13.240 1.00 88.38 101 ASP A O 1
ATOM 798 N N . GLU A 1 102 ? 8.189 -4.206 -13.588 1.00 82.62 102 GLU A N 1
ATOM 799 C CA . GLU A 1 102 ? 7.850 -4.238 -15.002 1.00 82.62 102 GLU A CA 1
ATOM 800 C C . GLU A 1 102 ? 6.371 -4.554 -15.278 1.00 82.62 102 GLU A C 1
ATOM 802 O O . GLU A 1 102 ? 5.913 -4.399 -16.408 1.00 82.62 102 GLU A O 1
ATOM 807 N N . ARG A 1 103 ? 5.611 -5.046 -14.291 1.00 82.94 103 ARG A N 1
ATOM 808 C CA . ARG A 1 103 ? 4.205 -5.457 -14.486 1.00 82.94 103 ARG A CA 1
ATOM 809 C C . ARG A 1 103 ? 3.213 -4.458 -13.923 1.00 82.94 103 ARG A C 1
ATOM 811 O O . ARG A 1 103 ? 2.123 -4.310 -14.471 1.00 82.94 103 ARG A O 1
ATOM 818 N N . VAL A 1 104 ? 3.584 -3.812 -12.828 1.00 86.44 104 VAL A N 1
ATOM 819 C CA . VAL A 1 104 ? 2.847 -2.721 -12.198 1.00 86.44 104 VAL A CA 1
ATOM 820 C C . VAL A 1 104 ? 3.839 -1.566 -12.062 1.00 86.44 104 VAL A C 1
ATOM 822 O O . VAL A 1 104 ? 4.453 -1.426 -11.005 1.00 86.44 104 VAL A O 1
ATOM 825 N N . PRO A 1 105 ? 4.044 -0.779 -13.133 1.00 87.81 105 PRO A N 1
ATOM 826 C CA . PRO A 1 105 ? 5.044 0.283 -13.154 1.00 87.81 105 PRO A CA 1
ATOM 827 C C . PRO A 1 105 ? 4.815 1.293 -12.040 1.00 87.81 105 PRO A C 1
ATOM 829 O O . PRO A 1 105 ? 3.678 1.697 -11.786 1.00 87.81 105 PRO A O 1
ATOM 832 N N . PHE A 1 106 ? 5.899 1.702 -11.383 1.00 89.56 106 PHE A N 1
ATOM 833 C CA . PHE A 1 106 ? 5.831 2.653 -10.276 1.00 89.56 106 PHE A CA 1
ATOM 834 C C . PHE A 1 106 ? 5.255 4.013 -10.713 1.00 89.56 106 PHE A C 1
ATOM 836 O O . PHE A 1 106 ? 4.453 4.622 -10.007 1.00 89.56 106 PHE A O 1
ATOM 843 N N . ASP A 1 107 ? 5.622 4.461 -11.909 1.00 87.81 107 ASP A N 1
ATOM 844 C CA . ASP A 1 107 ? 5.169 5.703 -12.541 1.00 87.81 107 ASP A CA 1
ATOM 845 C C . ASP A 1 107 ? 3.801 5.582 -13.239 1.00 87.81 107 ASP A C 1
ATOM 847 O O . ASP A 1 107 ? 3.275 6.568 -13.750 1.00 87.81 107 ASP A O 1
ATOM 851 N N . GLY A 1 108 ? 3.199 4.388 -13.250 1.00 83.31 108 GLY A N 1
ATOM 852 C CA . GLY A 1 108 ? 1.927 4.117 -13.920 1.00 83.31 108 GLY A CA 1
ATOM 853 C C . GLY A 1 108 ? 2.024 3.936 -15.441 1.00 83.31 108 GLY A C 1
ATOM 854 O O . GLY A 1 108 ? 1.014 3.610 -16.078 1.00 83.31 108 GLY A O 1
ATOM 855 N N . GLU A 1 109 ? 3.213 4.076 -16.039 1.00 76.12 109 GLU A N 1
ATOM 856 C CA . GLU A 1 109 ? 3.419 4.001 -17.487 1.00 76.12 109 GLU A CA 1
ATOM 857 C C . GLU A 1 109 ? 4.354 2.848 -17.874 1.00 76.12 109 GLU A C 1
ATOM 859 O O . GLU A 1 109 ? 5.575 2.951 -17.845 1.00 76.12 109 GLU A O 1
ATOM 864 N N . ALA A 1 110 ? 3.795 1.726 -18.338 1.00 66.06 110 ALA A N 1
ATOM 865 C CA . ALA A 1 110 ? 4.629 0.700 -18.965 1.00 66.06 110 ALA A CA 1
ATOM 866 C C . ALA A 1 110 ? 5.068 1.154 -20.377 1.00 66.06 110 ALA A C 1
ATOM 868 O O . ALA A 1 110 ? 4.320 1.846 -21.079 1.00 66.06 110 ALA A O 1
ATOM 869 N N . PRO A 1 111 ? 6.232 0.708 -20.879 1.00 63.06 111 PRO A N 1
ATOM 870 C CA . PRO A 1 111 ? 6.572 0.859 -22.290 1.00 63.06 111 PRO A CA 1
ATOM 871 C C . PRO A 1 111 ? 5.481 0.243 -23.182 1.00 63.06 111 PRO A C 1
ATOM 873 O O . PRO A 1 111 ? 5.004 -0.855 -22.906 1.00 63.06 111 PRO A O 1
ATOM 876 N N . LYS A 1 112 ? 5.112 0.888 -24.298 1.00 60.62 112 LYS A N 1
ATOM 877 C CA . LYS A 1 112 ? 4.016 0.441 -25.193 1.00 60.62 112 LYS A CA 1
ATOM 878 C C . LYS A 1 112 ? 4.082 -1.050 -25.576 1.00 60.62 112 LYS A C 1
ATOM 880 O O . LYS A 1 112 ? 3.093 -1.760 -25.466 1.00 60.62 112 LYS A O 1
ATOM 885 N N . LYS A 1 113 ? 5.273 -1.555 -25.929 1.00 59.59 113 LYS A N 1
ATOM 886 C CA . LYS A 1 113 ? 5.501 -2.981 -26.259 1.00 59.59 113 LYS A CA 1
ATOM 887 C C . LYS A 1 113 ? 5.266 -3.935 -25.080 1.00 59.59 113 LYS A C 1
ATOM 889 O O . LYS A 1 113 ? 5.044 -5.127 -25.282 1.00 59.59 113 LYS A O 1
ATOM 894 N N . LEU A 1 114 ? 5.410 -3.433 -23.858 1.00 63.22 114 LEU A N 1
ATOM 895 C CA . LEU A 1 114 ? 5.165 -4.176 -22.632 1.00 63.22 114 LEU A CA 1
ATOM 896 C C . LEU A 1 114 ? 3.672 -4.177 -22.295 1.00 63.22 114 LEU A C 1
ATOM 898 O O . LEU A 1 114 ? 3.169 -5.231 -21.925 1.00 63.22 114 LEU A O 1
ATOM 902 N N . TRP A 1 115 ? 2.949 -3.073 -22.529 1.00 62.62 115 TRP A N 1
ATOM 903 C CA . TRP A 1 115 ? 1.484 -3.034 -22.409 1.00 62.62 115 TRP A CA 1
ATOM 904 C C . TRP A 1 115 ? 0.797 -4.084 -23.279 1.00 62.62 115 TRP A C 1
ATOM 906 O O . TRP A 1 115 ? -0.026 -4.837 -22.763 1.00 62.62 115 TRP A O 1
ATOM 916 N N . ASP A 1 116 ? 1.203 -4.209 -24.546 1.00 56.81 116 ASP A N 1
ATOM 917 C CA . ASP A 1 116 ? 0.649 -5.211 -25.470 1.00 56.81 116 ASP A CA 1
ATOM 918 C C . ASP A 1 116 ? 0.827 -6.650 -24.933 1.00 56.81 116 ASP A C 1
ATOM 920 O O . ASP A 1 116 ? -0.020 -7.519 -25.131 1.00 56.81 116 ASP A O 1
ATOM 924 N N . LYS A 1 117 ? 1.916 -6.909 -24.190 1.00 56.00 117 LYS A N 1
ATOM 925 C CA . LYS A 1 117 ? 2.176 -8.204 -23.536 1.00 56.00 117 LYS A CA 1
ATOM 926 C C . LYS A 1 117 ? 1.451 -8.352 -22.193 1.00 56.00 117 LYS A C 1
ATOM 928 O O . LYS A 1 117 ? 0.977 -9.442 -21.885 1.00 56.00 117 LYS A O 1
ATOM 933 N N . ILE A 1 118 ? 1.365 -7.297 -21.383 1.00 55.88 118 ILE A N 1
ATOM 934 C CA . ILE A 1 118 ? 0.691 -7.305 -20.072 1.00 55.88 118 ILE 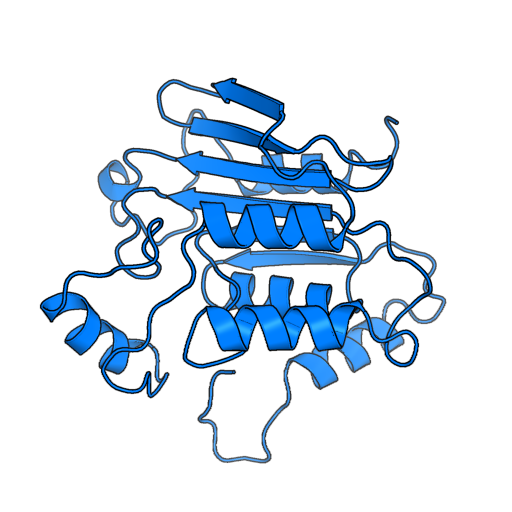A CA 1
ATOM 935 C C . ILE A 1 118 ? -0.816 -7.532 -20.238 1.00 55.88 118 ILE A C 1
ATOM 937 O O . ILE A 1 118 ? -1.384 -8.334 -19.494 1.00 55.88 118 ILE A O 1
ATOM 941 N N . GLN A 1 119 ? -1.436 -6.893 -21.239 1.00 52.88 119 GLN A N 1
ATOM 942 C CA . GLN A 1 119 ? -2.842 -7.103 -21.611 1.00 52.88 119 GLN A CA 1
ATOM 943 C C . GLN A 1 119 ? -3.154 -8.589 -21.833 1.00 52.88 119 GLN A C 1
ATOM 945 O O . GLN A 1 119 ? -4.203 -9.076 -21.423 1.00 52.88 119 GLN A O 1
ATOM 950 N N . PHE A 1 120 ? -2.210 -9.326 -22.422 1.00 40.53 120 PHE A N 1
ATOM 951 C CA . PHE A 1 120 ? -2.353 -10.753 -22.685 1.00 40.53 120 PHE A CA 1
ATOM 952 C C . PHE A 1 1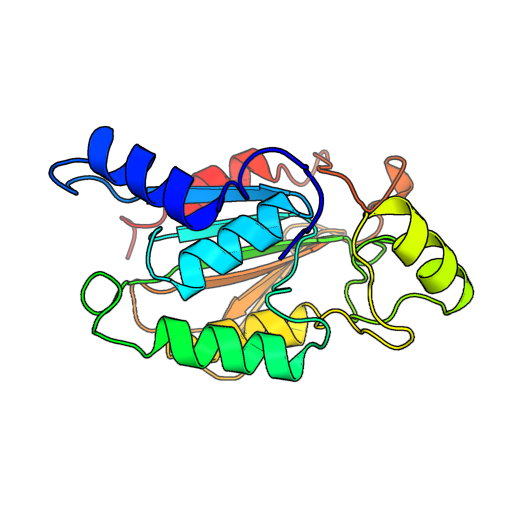20 ? -2.185 -11.624 -21.425 1.00 40.53 120 PHE A C 1
ATOM 954 O O . PHE A 1 120 ? -2.927 -12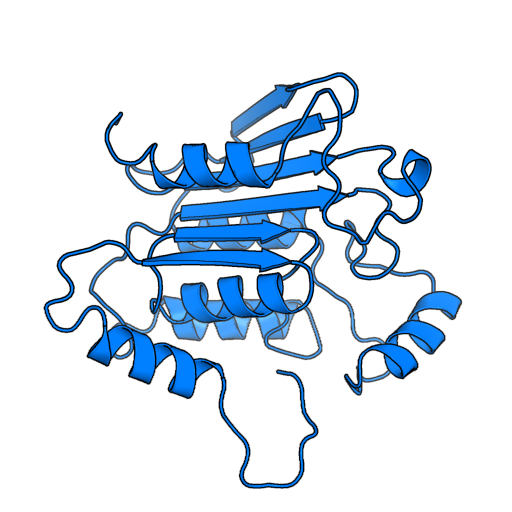.583 -21.234 1.00 40.53 120 PHE A O 1
ATOM 961 N N . TYR A 1 121 ? -1.230 -11.303 -20.543 1.00 44.84 121 TYR A N 1
ATOM 962 C CA . TYR A 1 121 ? -0.888 -12.155 -19.391 1.00 44.84 121 TYR A CA 1
ATOM 963 C C . TYR A 1 121 ? -1.798 -12.002 -18.169 1.00 44.84 121 TYR A C 1
ATOM 965 O O . TYR A 1 121 ? -1.888 -12.935 -17.372 1.00 44.84 121 TYR A O 1
ATOM 973 N N . LEU A 1 122 ? -2.432 -10.844 -17.971 1.00 49.72 122 LEU A N 1
ATOM 974 C CA . LEU A 1 122 ? -3.224 -10.606 -16.761 1.00 49.72 122 LEU A CA 1
ATOM 975 C C . LEU A 1 122 ? -4.685 -11.063 -16.875 1.00 49.72 122 LEU A C 1
ATOM 977 O O . LEU A 1 122 ? -5.394 -10.978 -15.881 1.00 49.72 122 LEU A O 1
ATOM 981 N N . GLY A 1 123 ? -5.172 -11.506 -18.043 1.00 43.56 123 GLY A N 1
ATOM 982 C CA . GLY A 1 123 ? -6.610 -11.779 -18.247 1.00 43.56 123 GLY A CA 1
ATOM 983 C C . GLY A 1 123 ? -7.499 -10.539 -18.053 1.00 43.56 123 GLY A C 1
ATOM 984 O O . GLY A 1 123 ? -8.723 -10.609 -18.107 1.00 43.56 123 GLY A O 1
ATOM 985 N N . ILE A 1 124 ? -6.878 -9.382 -17.831 1.00 47.00 124 ILE A N 1
ATOM 986 C CA . ILE A 1 124 ? -7.520 -8.086 -17.796 1.00 47.00 124 ILE A CA 1
ATOM 987 C C . ILE A 1 124 ? -7.534 -7.639 -19.248 1.00 47.00 124 ILE A C 1
ATOM 989 O O . ILE A 1 124 ? -6.485 -7.299 -19.793 1.00 47.00 124 ILE A O 1
ATOM 993 N N . TYR A 1 125 ? -8.713 -7.621 -19.870 1.00 40.94 125 TYR A N 1
ATOM 994 C CA . TYR A 1 125 ? -8.959 -6.818 -21.066 1.00 40.94 125 TYR A CA 1
ATOM 995 C C . TYR A 1 125 ? -8.800 -5.341 -20.683 1.00 40.94 125 TYR A C 1
ATOM 997 O O . TYR A 1 125 ? -9.764 -4.598 -20.510 1.00 40.94 125 TYR A O 1
ATOM 1005 N N . PHE A 1 126 ? -7.558 -4.925 -20.455 1.00 47.25 126 PHE A N 1
ATOM 1006 C CA . PHE A 1 126 ? -7.198 -3.534 -20.354 1.00 47.25 126 PHE A CA 1
ATOM 1007 C C . PHE A 1 126 ? -7.410 -2.973 -21.748 1.00 47.25 126 PHE A C 1
ATOM 1009 O O . PHE A 1 126 ? -6.725 -3.344 -22.699 1.00 47.25 126 PHE A O 1
ATOM 1016 N N . ILE A 1 127 ? -8.432 -2.134 -21.859 1.00 48.03 127 ILE A N 1
ATOM 1017 C CA . ILE A 1 127 ? -8.731 -1.352 -23.050 1.00 48.03 127 ILE A CA 1
ATOM 1018 C C . ILE A 1 127 ? -7.402 -0.747 -23.538 1.00 48.03 127 ILE A C 1
ATOM 1020 O O . ILE A 1 127 ? -6.658 -0.219 -22.706 1.00 48.03 127 ILE A O 1
ATOM 1024 N N . PRO A 1 128 ? -7.053 -0.840 -24.833 1.00 47.78 128 PRO A N 1
ATOM 1025 C CA . PRO A 1 128 ? -5.873 -0.171 -25.370 1.00 47.78 128 PRO A CA 1
ATOM 1026 C C . PRO A 1 128 ? -5.789 1.277 -24.864 1.00 47.78 128 PRO A C 1
ATOM 1028 O O . PRO A 1 128 ? -6.732 2.045 -25.037 1.00 47.78 128 PRO A O 1
ATOM 1031 N N . GLY A 1 129 ? -4.690 1.630 -24.188 1.00 54.78 129 GLY A N 1
ATOM 1032 C CA . GLY A 1 129 ? -4.510 2.944 -23.551 1.00 54.78 129 GLY A CA 1
ATOM 1033 C C . GLY A 1 129 ? -4.862 3.020 -22.059 1.00 54.78 129 GLY A C 1
ATOM 1034 O O . GLY A 1 129 ? -4.715 4.086 -21.465 1.00 54.78 129 GLY A O 1
ATOM 1035 N N . ALA A 1 130 ? -5.284 1.919 -21.436 1.00 58.56 130 ALA A N 1
ATOM 1036 C CA . ALA A 1 130 ? -5.417 1.847 -19.990 1.00 58.56 130 ALA A CA 1
ATOM 1037 C C . ALA A 1 130 ? -4.080 2.125 -19.293 1.00 58.56 130 ALA A C 1
ATOM 1039 O O . ALA A 1 130 ? -3.059 1.517 -19.615 1.00 58.56 130 ALA A O 1
ATOM 1040 N N . LYS A 1 131 ? -4.117 3.035 -18.322 1.00 73.56 131 LYS A N 1
ATOM 1041 C CA . LYS A 1 131 ? -2.987 3.368 -17.458 1.00 73.56 131 LYS A CA 1
ATOM 1042 C C . LYS A 1 131 ? -3.272 2.853 -16.058 1.00 73.56 131 LYS A C 1
ATOM 1044 O O . LYS A 1 131 ? -4.416 2.882 -15.600 1.00 73.56 131 LYS A O 1
ATOM 1049 N N . LEU A 1 132 ? -2.233 2.392 -15.377 1.00 82.69 132 LEU A N 1
ATOM 1050 C CA . LEU A 1 132 ? -2.319 2.170 -13.942 1.00 82.69 132 LEU A CA 1
ATOM 1051 C C . LEU A 1 132 ? -2.028 3.495 -13.234 1.00 82.69 132 LEU A C 1
ATOM 1053 O O . LEU A 1 132 ? -1.299 4.323 -13.778 1.00 82.69 132 LEU A O 1
ATOM 1057 N N . PRO A 1 133 ? -2.599 3.734 -12.046 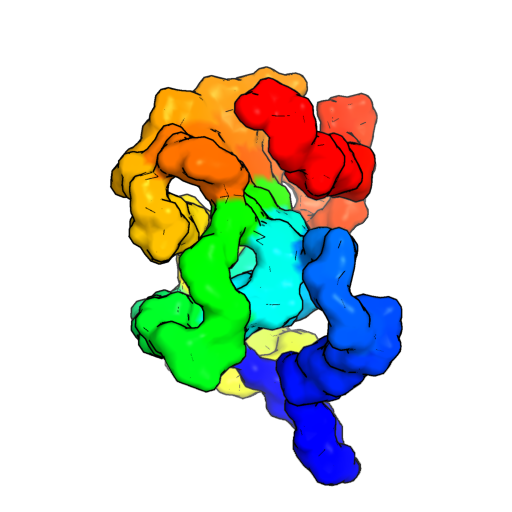1.00 87.56 133 PRO A N 1
ATOM 1058 C CA . PRO A 1 133 ? -2.219 4.908 -11.286 1.00 87.56 133 PRO A CA 1
ATOM 1059 C C . PRO A 1 133 ? -0.748 4.825 -10.883 1.00 87.56 133 PRO A C 1
ATOM 1061 O O . PRO A 1 133 ? -0.311 3.779 -10.395 1.00 87.56 133 PRO A O 1
ATOM 1064 N N . ALA A 1 134 ? -0.025 5.935 -11.027 1.00 90.75 134 ALA A N 1
ATOM 1065 C CA . ALA A 1 134 ? 1.296 6.080 -10.433 1.00 90.75 134 ALA A CA 1
ATOM 1066 C C . ALA A 1 134 ? 1.208 5.875 -8.912 1.00 90.75 134 ALA A C 1
ATOM 1068 O O . ALA A 1 134 ? 0.228 6.285 -8.276 1.00 90.75 134 ALA A O 1
ATOM 1069 N N . ILE A 1 135 ? 2.224 5.253 -8.313 1.00 92.44 135 ILE A N 1
ATOM 1070 C CA . ILE A 1 135 ? 2.229 4.934 -6.880 1.00 92.44 135 ILE A CA 1
ATOM 1071 C C . ILE A 1 135 ? 2.167 6.196 -6.033 1.00 92.44 135 ILE A C 1
ATOM 1073 O O . ILE A 1 135 ? 1.309 6.285 -5.154 1.00 92.44 135 ILE A O 1
ATOM 1077 N N . ASP A 1 136 ? 2.998 7.190 -6.339 1.00 91.31 136 ASP A N 1
ATOM 1078 C CA . ASP A 1 136 ? 3.016 8.462 -5.613 1.00 91.31 136 ASP A CA 1
ATOM 1079 C C . ASP A 1 136 ? 1.644 9.148 -5.644 1.00 91.31 136 ASP A C 1
ATOM 1081 O O . ASP A 1 136 ? 1.143 9.618 -4.618 1.00 91.31 136 ASP A O 1
ATOM 1085 N N . GLU A 1 137 ? 0.980 9.143 -6.801 1.00 92.38 137 GLU A N 1
ATOM 1086 C CA . GLU A 1 137 ? -0.363 9.695 -6.921 1.00 92.38 137 GLU A CA 1
ATOM 1087 C C . GLU A 1 137 ? -1.388 8.875 -6.134 1.00 92.38 137 GLU A C 1
ATOM 1089 O O . GLU A 1 137 ? -2.201 9.438 -5.398 1.00 92.38 137 GLU A O 1
ATOM 1094 N N . ASN A 1 138 ? -1.342 7.547 -6.236 1.00 93.44 138 ASN A N 1
ATOM 1095 C CA . ASN A 1 138 ? -2.244 6.678 -5.497 1.00 93.44 138 ASN A CA 1
ATOM 1096 C C . ASN A 1 138 ? -2.127 6.904 -3.981 1.00 93.44 138 ASN A C 1
ATOM 1098 O O . ASN A 1 138 ? -3.143 7.060 -3.295 1.00 93.44 138 ASN A O 1
ATOM 1102 N N . MET A 1 139 ? -0.898 6.988 -3.469 1.00 94.50 139 MET A N 1
ATOM 1103 C CA . MET A 1 139 ? -0.630 7.212 -2.050 1.00 94.50 139 MET A CA 1
ATOM 1104 C C . MET A 1 139 ? -1.034 8.616 -1.598 1.00 94.50 139 MET A C 1
ATOM 1106 O O . MET A 1 139 ? -1.681 8.745 -0.557 1.00 94.50 139 MET A O 1
ATOM 1110 N N . ARG A 1 140 ? -0.804 9.650 -2.418 1.00 93.19 140 ARG A N 1
ATOM 1111 C CA . ARG A 1 140 ? -1.338 11.000 -2.173 1.00 93.19 140 ARG A CA 1
ATOM 1112 C C . ARG A 1 140 ? -2.865 11.001 -2.074 1.00 93.19 140 ARG A C 1
ATOM 1114 O O . ARG A 1 140 ? -3.428 11.552 -1.131 1.00 93.19 140 ARG A O 1
ATOM 1121 N N . ARG A 1 141 ? -3.562 10.342 -3.004 1.00 92.50 141 ARG A N 1
ATOM 1122 C CA . ARG A 1 141 ? -5.035 10.262 -2.987 1.00 92.50 141 ARG A CA 1
ATOM 1123 C C . ARG A 1 141 ? -5.538 9.496 -1.758 1.00 92.50 141 ARG A C 1
ATOM 1125 O O . ARG A 1 141 ? -6.599 9.816 -1.225 1.00 92.50 141 ARG A O 1
ATOM 1132 N N . TRP A 1 142 ? -4.794 8.505 -1.268 1.00 93.00 142 TRP A N 1
ATOM 1133 C CA . TRP A 1 142 ? -5.089 7.848 0.009 1.00 93.00 142 TRP A CA 1
ATOM 1134 C C . TRP A 1 142 ? -4.888 8.762 1.216 1.00 93.00 142 TRP A C 1
ATOM 1136 O O . TRP A 1 142 ? -5.766 8.807 2.079 1.00 93.00 142 TRP A O 1
ATOM 1146 N N . ALA A 1 143 ? -3.794 9.522 1.251 1.00 93.19 143 ALA A N 1
ATOM 1147 C CA . ALA A 1 143 ? -3.539 10.530 2.275 1.00 93.19 143 ALA A CA 1
ATOM 1148 C C . ALA A 1 143 ? -4.704 11.536 2.360 1.00 93.19 143 ALA A C 1
ATOM 1150 O O . ALA A 1 143 ? -5.270 11.745 3.434 1.00 93.19 143 ALA A O 1
ATOM 1151 N N . GLU A 1 144 ? -5.169 12.043 1.215 1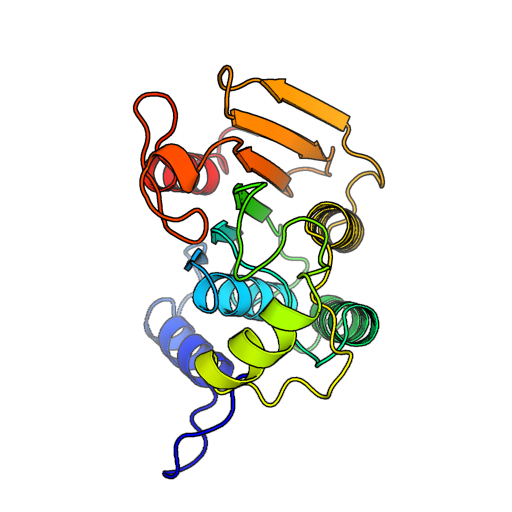.00 92.06 144 GLU A N 1
ATOM 1152 C CA . GLU A 1 144 ? -6.343 12.924 1.128 1.00 92.06 144 GLU A CA 1
ATOM 1153 C C . GLU A 1 144 ? -7.625 12.266 1.662 1.00 92.06 144 GLU A C 1
ATOM 1155 O O . GLU A 1 144 ? -8.363 12.880 2.435 1.00 92.06 144 GLU A O 1
ATOM 1160 N N . ARG A 1 145 ? -7.902 11.003 1.294 1.00 90.31 145 ARG A N 1
ATOM 1161 C CA . ARG A 1 145 ? -9.112 10.276 1.741 1.00 90.31 145 ARG A CA 1
ATOM 1162 C C . ARG A 1 145 ? -9.206 10.173 3.251 1.00 90.31 145 ARG A C 1
ATOM 1164 O O . ARG A 1 145 ? -10.307 10.238 3.803 1.00 90.31 145 ARG A O 1
ATOM 1171 N N . VAL A 1 146 ? -8.073 9.963 3.912 1.00 89.12 146 VAL A N 1
ATOM 1172 C CA . VAL A 1 146 ? -8.035 9.787 5.362 1.00 89.12 146 VAL A CA 1
ATOM 1173 C C . VAL A 1 146 ? -7.814 11.123 6.092 1.00 89.12 146 VAL A C 1
ATOM 1175 O O . VAL A 1 146 ? -8.013 11.187 7.304 1.00 89.12 146 VAL A O 1
ATOM 1178 N N . GLY A 1 147 ? -7.560 12.221 5.373 1.00 90.38 147 GLY A N 1
ATOM 1179 C CA . GLY A 1 147 ? -7.426 13.570 5.933 1.00 90.38 147 GLY A CA 1
ATOM 1180 C C . GLY A 1 147 ? -6.015 13.901 6.420 1.00 90.38 147 GLY A C 1
ATOM 1181 O O . GLY A 1 147 ? -5.866 14.705 7.336 1.00 90.38 147 GLY A O 1
ATOM 1182 N N . CYS A 1 148 ? -4.996 13.260 5.851 1.00 91.75 148 CYS A N 1
ATOM 1183 C CA . CYS A 1 148 ? -3.604 13.657 6.026 1.00 91.75 148 CYS A CA 1
ATOM 1184 C C . CYS A 1 148 ? -3.296 14.941 5.242 1.00 91.75 148 CYS A C 1
ATOM 1186 O O . CYS A 1 148 ? -4.083 15.389 4.404 1.00 91.75 148 CYS A O 1
ATOM 1188 N N . GLN A 1 149 ? -2.118 15.513 5.485 1.00 88.88 149 GLN A N 1
ATOM 1189 C CA . GLN A 1 149 ? -1.573 16.578 4.646 1.00 88.88 149 GLN A CA 1
ATOM 1190 C C . GLN A 1 149 ? -1.416 16.107 3.191 1.00 88.88 149 GLN A C 1
ATOM 1192 O O . GLN A 1 149 ? -1.221 14.922 2.932 1.00 88.88 149 GLN A O 1
ATOM 1197 N N . ALA A 1 150 ? -1.501 17.036 2.235 1.00 74.88 150 ALA A N 1
ATOM 1198 C CA . ALA A 1 150 ? -1.455 16.706 0.807 1.00 74.88 150 ALA A CA 1
ATOM 1199 C C . ALA A 1 150 ? -0.080 16.182 0.352 1.00 74.88 150 ALA A C 1
ATOM 1201 O O . ALA A 1 150 ? 0.001 15.299 -0.499 1.00 74.88 150 ALA A O 1
ATOM 1202 N N . ASN A 1 151 ? 1.000 16.698 0.939 1.00 79.62 151 ASN A N 1
ATOM 1203 C CA . ASN A 1 151 ? 2.365 16.319 0.587 1.00 79.62 151 ASN A CA 1
ATOM 1204 C C . ASN A 1 151 ? 2.944 15.348 1.619 1.00 79.62 151 ASN A C 1
ATOM 1206 O O . ASN A 1 151 ? 2.579 15.393 2.797 1.00 79.62 151 ASN A O 1
ATOM 1210 N N . THR A 1 152 ? 3.877 14.502 1.176 1.00 76.62 152 THR A N 1
ATOM 1211 C CA . THR A 1 152 ? 4.694 13.678 2.075 1.00 76.62 152 THR A CA 1
ATOM 1212 C C . THR A 1 152 ? 5.433 14.585 3.044 1.00 76.62 152 THR A C 1
ATOM 1214 O O . THR A 1 152 ? 6.040 15.574 2.627 1.00 76.62 152 THR A O 1
ATOM 1217 N N . THR A 1 153 ? 5.391 14.255 4.327 1.00 74.62 153 THR A N 1
ATOM 1218 C CA . THR A 1 153 ? 5.959 15.111 5.370 1.00 74.62 153 THR A CA 1
ATOM 1219 C C . THR A 1 153 ? 7.328 14.632 5.825 1.00 74.62 153 THR A C 1
ATOM 1221 O O . THR A 1 153 ? 8.127 15.436 6.298 1.00 74.62 153 THR A O 1
ATOM 1224 N N . SER A 1 154 ? 7.627 13.346 5.654 1.00 83.38 154 SER A N 1
ATOM 1225 C CA . SER A 1 154 ? 8.945 12.799 5.944 1.00 83.38 154 SER A CA 1
ATOM 1226 C C . SER A 1 154 ? 9.381 11.797 4.885 1.00 83.38 154 SER A C 1
ATOM 1228 O O . SER A 1 154 ? 8.580 11.035 4.339 1.00 83.38 154 SER A O 1
ATOM 1230 N N . THR A 1 155 ? 10.686 11.809 4.633 1.00 89.94 155 THR A N 1
ATOM 1231 C CA . THR A 1 155 ? 11.380 10.821 3.820 1.00 89.94 155 THR A CA 1
ATOM 1232 C C . THR A 1 155 ? 12.524 10.269 4.658 1.00 89.94 155 THR A C 1
ATOM 1234 O O . THR 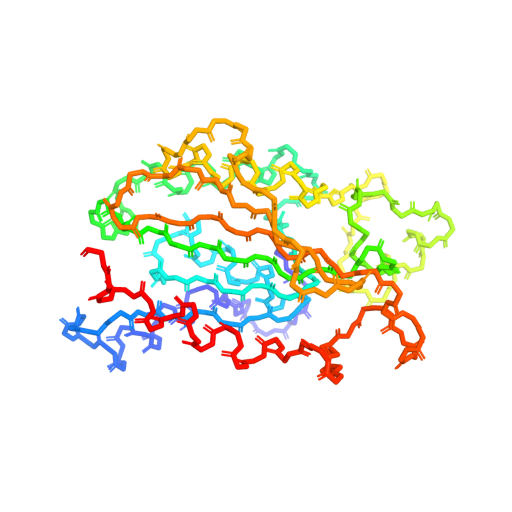A 1 155 ? 13.377 11.024 5.126 1.00 89.94 155 THR A O 1
ATOM 1237 N N . THR A 1 156 ? 12.543 8.961 4.881 1.00 92.69 156 THR A N 1
ATOM 1238 C CA . THR A 1 156 ? 13.556 8.277 5.689 1.00 92.69 156 THR A CA 1
ATOM 1239 C C . THR A 1 156 ? 14.205 7.183 4.861 1.00 92.69 156 THR A C 1
ATOM 1241 O O . THR A 1 156 ? 13.524 6.328 4.301 1.00 92.69 156 THR A O 1
ATOM 1244 N N . ASN A 1 157 ? 15.533 7.186 4.793 1.00 92.94 157 ASN A N 1
ATOM 1245 C CA . ASN A 1 157 ? 16.267 6.086 4.181 1.00 92.94 157 ASN A CA 1
ATOM 1246 C C . ASN A 1 157 ? 16.343 4.939 5.196 1.00 92.94 157 ASN A C 1
ATOM 1248 O O . ASN A 1 157 ? 16.979 5.081 6.238 1.00 92.94 157 ASN A O 1
ATOM 1252 N N . ILE A 1 158 ? 15.680 3.820 4.897 1.00 90.88 158 ILE A N 1
ATOM 1253 C CA . ILE A 1 158 ? 15.800 2.579 5.677 1.00 90.88 158 ILE A CA 1
ATOM 1254 C C . ILE A 1 158 ? 17.147 1.918 5.354 1.00 90.88 158 ILE A C 1
ATOM 1256 O O . ILE A 1 158 ? 17.819 1.384 6.234 1.00 90.88 158 ILE A O 1
ATOM 1260 N N . SER A 1 159 ? 17.560 1.990 4.088 1.00 90.31 159 SER A N 1
ATOM 1261 C CA . SER A 1 159 ? 18.848 1.505 3.596 1.00 90.31 159 SER A CA 1
ATOM 1262 C C . SER A 1 159 ? 19.292 2.300 2.361 1.00 90.31 159 SER A C 1
ATOM 1264 O O . SER A 1 159 ? 18.633 3.257 1.956 1.00 90.31 159 SER A O 1
ATOM 1266 N N . SER A 1 160 ? 20.393 1.889 1.720 1.00 88.81 160 SER A N 1
ATOM 1267 C CA . SER A 1 160 ? 20.825 2.447 0.429 1.00 88.81 160 SER A CA 1
ATOM 1268 C C . SER A 1 160 ? 19.867 2.147 -0.731 1.00 88.81 160 SER A C 1
ATOM 1270 O O . SER A 1 160 ? 19.942 2.814 -1.758 1.00 88.81 160 SER A O 1
ATOM 1272 N N . TRP A 1 161 ? 18.995 1.144 -0.585 1.00 89.00 161 TRP A N 1
ATOM 1273 C CA . TRP A 1 161 ? 18.077 0.688 -1.637 1.00 89.00 161 TRP A CA 1
ATOM 1274 C C . TRP A 1 161 ? 16.604 0.832 -1.257 1.00 89.00 161 TRP A C 1
ATOM 1276 O O . TRP A 1 161 ? 15.733 0.572 -2.080 1.00 89.00 161 TRP A O 1
ATOM 1286 N N . THR A 1 162 ? 16.312 1.223 -0.015 1.00 92.12 162 THR A N 1
ATOM 1287 C CA . THR A 1 162 ? 14.950 1.288 0.510 1.00 92.12 162 THR A CA 1
ATOM 1288 C C . THR A 1 162 ? 14.702 2.635 1.173 1.00 92.12 162 THR A C 1
ATOM 1290 O O . THR A 1 162 ? 15.356 2.993 2.157 1.00 92.12 162 THR A O 1
ATOM 1293 N N . GLN A 1 163 ? 13.715 3.359 0.660 1.00 94.44 163 GLN A N 1
ATOM 1294 C CA . GLN A 1 163 ? 13.272 4.646 1.177 1.00 94.44 163 GLN A CA 1
ATOM 1295 C C . GLN A 1 163 ? 11.815 4.558 1.626 1.00 94.44 163 GLN A C 1
ATOM 1297 O O . GLN A 1 163 ? 10.988 3.948 0.961 1.00 94.44 163 GLN A O 1
ATOM 1302 N N . GLN A 1 164 ? 11.495 5.188 2.750 1.00 94.88 164 GLN A N 1
ATOM 1303 C CA . GLN A 1 164 ? 10.139 5.349 3.250 1.00 94.88 164 GLN A CA 1
ATOM 1304 C C . GLN A 1 164 ? 9.709 6.805 3.089 1.00 94.88 164 GLN A C 1
ATOM 1306 O O . GLN A 1 164 ? 10.413 7.702 3.547 1.00 94.88 164 GLN A O 1
ATOM 1311 N N . LYS A 1 165 ? 8.538 7.033 2.498 1.00 95.12 165 LYS A N 1
ATOM 1312 C CA . LYS A 1 165 ? 7.819 8.307 2.510 1.00 95.12 165 LYS A CA 1
ATOM 1313 C C . LYS A 1 165 ? 6.577 8.169 3.383 1.00 95.12 165 LYS A C 1
ATOM 1315 O O . LYS A 1 165 ? 5.816 7.213 3.231 1.00 95.12 165 LYS A O 1
ATOM 1320 N N . GLU A 1 166 ? 6.348 9.117 4.279 1.00 94.44 166 GLU A N 1
ATOM 1321 C CA . GLU A 1 166 ? 5.189 9.108 5.173 1.00 94.44 166 GLU A CA 1
ATOM 1322 C C . GLU A 1 166 ? 4.469 10.460 5.164 1.00 94.44 166 GLU A C 1
ATOM 1324 O O . GLU A 1 166 ? 5.081 11.533 5.114 1.00 94.44 166 GLU A O 1
ATOM 1329 N N . TRP A 1 167 ? 3.138 10.400 5.173 1.00 94.06 167 TRP A N 1
ATOM 1330 C CA . TRP A 1 167 ? 2.270 11.571 5.233 1.00 94.06 167 TRP A CA 1
ATOM 1331 C C . TRP A 1 167 ? 1.869 11.840 6.681 1.00 94.06 167 TRP A C 1
ATOM 1333 O O . TRP A 1 167 ? 1.488 10.922 7.405 1.00 94.06 167 TRP A O 1
ATOM 1343 N N . THR A 1 168 ? 1.888 13.108 7.090 1.00 92.12 168 THR A N 1
ATOM 1344 C CA . THR A 1 168 ? 1.366 13.512 8.402 1.00 92.12 168 THR A CA 1
ATOM 1345 C C . THR A 1 168 ? -0.147 13.420 8.411 1.00 92.12 168 THR A C 1
ATOM 1347 O O . THR A 1 168 ? -0.832 14.117 7.657 1.00 92.12 168 THR A O 1
ATOM 1350 N N . CYS A 1 169 ? -0.666 12.583 9.298 1.00 89.12 169 CYS A N 1
ATOM 1351 C CA . CYS A 1 169 ? -2.079 12.268 9.414 1.00 89.12 169 CYS A CA 1
ATOM 1352 C C . CYS A 1 169 ? -2.584 12.556 10.833 1.00 89.12 169 CYS A C 1
ATOM 1354 O O . CYS A 1 169 ? -1.811 12.455 11.786 1.00 89.12 169 CYS A O 1
ATOM 1356 N N . PRO A 1 170 ? -3.880 12.862 11.011 1.00 86.69 170 PRO A N 1
ATOM 1357 C CA . PRO A 1 170 ? -4.502 12.796 12.325 1.00 86.69 170 PRO A CA 1
ATOM 1358 C C . PRO A 1 170 ? -4.394 11.375 12.884 1.00 86.69 170 PRO A C 1
ATOM 1360 O O . PRO A 1 170 ? -4.785 10.416 12.211 1.00 86.69 170 PRO A O 1
ATOM 1363 N N . THR A 1 171 ? -3.909 11.242 14.116 1.00 79.50 171 THR A N 1
ATOM 1364 C CA . THR A 1 171 ? -3.892 9.962 14.832 1.00 79.50 171 THR A CA 1
ATOM 1365 C C . THR A 1 171 ? -5.316 9.400 14.933 1.00 79.50 171 THR A C 1
ATOM 1367 O O . THR A 1 171 ? -6.244 10.177 15.180 1.00 79.50 171 THR A O 1
ATOM 1370 N N . PRO A 1 172 ? -5.519 8.083 14.720 1.00 83.69 172 PRO A N 1
ATOM 1371 C CA . PRO A 1 172 ? -4.528 7.015 14.504 1.00 83.69 172 PRO A CA 1
ATOM 1372 C C . PRO A 1 172 ? -4.308 6.617 13.028 1.00 83.69 172 PRO A C 1
ATOM 1374 O O . PRO A 1 172 ? -3.824 5.524 12.726 1.00 83.69 172 PRO A O 1
ATOM 1377 N N . LYS A 1 173 ? -4.665 7.482 12.075 1.00 89.50 173 LYS A N 1
ATOM 1378 C CA . LYS A 1 173 ? -4.538 7.202 10.636 1.00 89.50 173 LYS A CA 1
ATOM 1379 C C . LYS A 1 173 ? -3.084 7.291 10.194 1.00 89.50 173 LYS A C 1
ATOM 1381 O O . LYS A 1 173 ? -2.298 8.039 10.767 1.00 89.50 173 LYS A O 1
ATOM 1386 N N . ARG A 1 174 ? -2.729 6.551 9.141 1.00 92.44 174 ARG A N 1
ATOM 1387 C CA . ARG A 1 174 ? -1.341 6.487 8.665 1.00 92.44 174 ARG A CA 1
ATOM 1388 C C . ARG A 1 174 ? -1.258 6.105 7.192 1.00 92.44 174 ARG A C 1
ATOM 1390 O O . ARG A 1 174 ? -1.900 5.141 6.777 1.00 92.44 174 ARG A O 1
ATOM 1397 N N . VAL A 1 175 ? -0.449 6.818 6.413 1.00 94.81 175 VAL A N 1
ATOM 1398 C CA . VAL A 1 175 ? -0.194 6.501 5.000 1.00 94.81 175 VAL A CA 1
ATOM 1399 C C . VAL A 1 175 ? 1.308 6.493 4.752 1.00 94.81 175 VAL A C 1
ATOM 1401 O O . VAL A 1 175 ? 1.981 7.480 5.039 1.00 94.81 175 VAL A O 1
ATOM 1404 N N . VAL A 1 176 ? 1.823 5.371 4.244 1.00 95.06 176 VAL A N 1
ATOM 1405 C CA . VAL A 1 176 ? 3.262 5.133 4.055 1.00 95.06 176 VAL A CA 1
ATOM 1406 C C . VAL A 1 176 ? 3.536 4.533 2.678 1.00 95.06 176 VAL A C 1
ATOM 1408 O O . VAL A 1 176 ? 2.923 3.538 2.306 1.00 95.06 176 VAL A O 1
ATOM 1411 N N . SER A 1 177 ? 4.491 5.091 1.941 1.00 95.81 177 SER A N 1
ATOM 1412 C CA . SER A 1 177 ? 5.068 4.484 0.738 1.00 95.81 177 SER A CA 1
ATOM 1413 C C . SER A 1 177 ? 6.480 4.000 1.053 1.00 95.81 177 SER A C 1
ATOM 1415 O O . SER A 1 177 ? 7.259 4.737 1.649 1.00 95.81 177 SER A O 1
ATOM 1417 N N . ILE A 1 178 ? 6.819 2.774 0.677 1.00 94.88 178 ILE A N 1
ATOM 1418 C CA . ILE A 1 178 ? 8.172 2.229 0.726 1.00 94.88 178 ILE A CA 1
ATOM 1419 C C . ILE A 1 178 ? 8.613 1.956 -0.699 1.00 94.88 178 ILE A C 1
ATOM 1421 O O . ILE A 1 178 ? 8.090 1.074 -1.377 1.00 94.88 178 ILE A O 1
ATOM 1425 N N . GLU A 1 179 ? 9.620 2.697 -1.115 1.00 93.94 179 GLU A N 1
ATOM 1426 C CA . GLU A 1 179 ? 10.219 2.641 -2.433 1.00 93.94 179 GLU A CA 1
ATOM 1427 C C . GLU A 1 179 ? 11.500 1.837 -2.375 1.00 93.94 179 GLU A C 1
ATOM 1429 O O . GLU A 1 179 ? 12.389 2.101 -1.561 1.00 93.94 179 GLU A O 1
ATOM 1434 N N . ARG A 1 180 ? 11.582 0.836 -3.246 1.00 91.69 180 ARG A N 1
ATOM 1435 C CA . ARG A 1 180 ? 12.711 -0.083 -3.306 1.00 91.69 180 ARG A CA 1
ATOM 1436 C C . ARG A 1 180 ? 13.368 0.008 -4.666 1.00 91.69 180 ARG A C 1
ATOM 1438 O O . ARG A 1 180 ? 12.743 -0.290 -5.681 1.00 91.69 180 ARG A O 1
ATOM 1445 N N . SER A 1 181 ? 14.624 0.421 -4.694 1.00 87.94 181 SER A N 1
ATOM 1446 C CA . SER A 1 181 ? 15.434 0.415 -5.904 1.00 87.94 181 SER A CA 1
ATOM 1447 C C . SER A 1 181 ? 16.114 -0.943 -6.097 1.00 87.94 181 SER A C 1
ATOM 1449 O O . SER A 1 181 ? 16.361 -1.685 -5.147 1.00 87.94 181 SER A O 1
ATOM 1451 N N . ASN A 1 182 ? 16.424 -1.264 -7.357 1.00 79.38 182 ASN A N 1
ATOM 1452 C CA . ASN A 1 182 ? 17.214 -2.434 -7.745 1.00 79.38 182 ASN A CA 1
ATOM 1453 C C . ASN A 1 182 ? 16.600 -3.803 -7.371 1.00 79.38 182 ASN A C 1
ATOM 1455 O O . ASN A 1 182 ? 17.318 -4.757 -7.062 1.00 79.38 182 ASN A O 1
ATOM 1459 N N . CYS A 1 183 ? 15.273 -3.947 -7.426 1.00 84.00 183 CYS A N 1
ATOM 1460 C CA . CYS A 1 183 ? 14.637 -5.234 -7.144 1.00 84.00 183 CYS A CA 1
ATOM 1461 C C . CYS A 1 183 ? 14.974 -6.307 -8.197 1.00 84.00 183 CYS A C 1
ATOM 1463 O O . CYS A 1 183 ? 14.994 -7.502 -7.885 1.00 84.00 183 CYS A O 1
ATOM 1465 N N . THR A 1 184 ? 15.292 -5.908 -9.431 1.00 79.88 184 THR A N 1
ATOM 1466 C CA . THR A 1 184 ? 15.696 -6.823 -10.510 1.00 79.88 184 THR A CA 1
ATOM 1467 C C . THR A 1 184 ? 17.019 -7.533 -10.228 1.00 79.88 184 THR A C 1
ATOM 1469 O O . THR A 1 184 ? 17.202 -8.655 -10.699 1.00 79.88 184 THR A O 1
ATOM 1472 N N . TYR A 1 185 ? 17.911 -6.973 -9.398 1.00 69.56 185 TYR A N 1
ATOM 1473 C CA . TYR A 1 185 ? 19.132 -7.674 -8.971 1.00 69.56 185 TYR A CA 1
ATOM 1474 C C . TYR A 1 185 ? 18.832 -9.027 -8.300 1.00 69.56 185 TYR A C 1
ATOM 1476 O O . TYR A 1 185 ? 19.632 -9.957 -8.362 1.00 69.56 185 TYR A O 1
ATOM 1484 N N . HIS A 1 186 ? 17.632 -9.184 -7.735 1.00 64.25 186 HIS A N 1
ATOM 1485 C CA . HIS A 1 186 ? 17.148 -10.429 -7.138 1.00 64.25 186 HIS A CA 1
ATOM 1486 C C . HIS A 1 186 ? 16.279 -11.279 -8.089 1.00 64.25 186 HIS A C 1
ATOM 1488 O O . HIS A 1 186 ? 15.564 -12.185 -7.653 1.00 64.25 186 HIS A O 1
ATOM 1494 N N . GLY A 1 187 ? 16.325 -11.008 -9.396 1.00 74.50 187 GLY A N 1
ATOM 1495 C CA . GLY A 1 187 ? 15.660 -11.774 -10.447 1.00 74.50 187 GLY A CA 1
ATOM 1496 C C . GLY A 1 187 ? 14.633 -10.959 -11.233 1.00 74.50 187 GLY A C 1
ATOM 1497 O O . GLY A 1 187 ? 14.888 -10.587 -12.372 1.00 74.50 187 GLY A O 1
ATOM 1498 N N . ARG A 1 188 ? 13.440 -10.733 -10.667 1.00 78.38 188 ARG A N 1
ATOM 1499 C CA . ARG A 1 188 ? 12.372 -9.926 -11.298 1.00 78.38 188 ARG A CA 1
ATOM 1500 C C . ARG A 1 188 ? 11.795 -8.950 -10.291 1.00 78.38 188 ARG A C 1
ATOM 1502 O O . ARG A 1 188 ? 11.437 -9.387 -9.198 1.00 78.38 188 ARG A O 1
ATOM 1509 N N . ALA A 1 189 ? 11.648 -7.691 -10.687 1.00 83.75 189 ALA A N 1
ATOM 1510 C CA . ALA A 1 189 ? 11.159 -6.631 -9.819 1.00 83.75 189 ALA A CA 1
ATOM 1511 C C . ALA A 1 189 ? 9.709 -6.843 -9.372 1.00 83.75 189 ALA A C 1
ATOM 1513 O O . ALA A 1 189 ? 9.396 -6.591 -8.209 1.00 83.75 189 ALA A O 1
ATOM 1514 N N . HIS A 1 190 ? 8.845 -7.409 -10.226 1.00 89.12 190 HIS A N 1
ATOM 1515 C CA . HIS A 1 190 ? 7.486 -7.781 -9.824 1.00 89.12 190 HIS A CA 1
ATOM 1516 C C . HIS A 1 190 ? 7.436 -9.052 -8.963 1.00 89.12 190 HIS A C 1
ATOM 1518 O O . HIS A 1 190 ? 6.923 -10.082 -9.408 1.00 89.12 190 HIS A O 1
ATOM 1524 N N . ARG A 1 191 ? 7.968 -9.027 -7.735 1.00 85.94 191 ARG A N 1
ATOM 1525 C CA . ARG A 1 191 ? 7.945 -10.146 -6.771 1.00 85.94 191 ARG A CA 1
ATOM 1526 C C . ARG A 1 191 ? 7.969 -9.648 -5.328 1.00 85.94 191 ARG A C 1
ATOM 1528 O O . ARG A 1 191 ? 8.450 -8.561 -5.031 1.00 85.94 191 ARG A O 1
ATOM 1535 N N . VAL A 1 192 ? 7.531 -10.506 -4.408 1.00 83.50 192 VAL A N 1
ATOM 1536 C CA . VAL A 1 192 ? 7.780 -10.305 -2.976 1.00 83.50 192 VAL A CA 1
ATOM 1537 C C . VAL A 1 192 ? 9.230 -10.673 -2.677 1.00 83.50 192 VAL A C 1
ATOM 1539 O O . VAL A 1 192 ? 9.563 -11.848 -2.539 1.00 83.50 192 VAL A O 1
ATOM 1542 N N . ILE A 1 193 ? 10.106 -9.672 -2.629 1.00 81.69 193 ILE A N 1
ATOM 1543 C CA . ILE A 1 193 ? 11.543 -9.884 -2.419 1.00 81.69 193 ILE A CA 1
ATOM 1544 C C . ILE A 1 193 ? 11.903 -9.502 -0.990 1.00 81.69 193 ILE A C 1
ATOM 1546 O O . ILE A 1 193 ? 11.817 -8.330 -0.623 1.00 81.69 193 ILE A O 1
ATOM 1550 N N . LYS A 1 194 ? 12.366 -10.471 -0.204 1.00 87.12 194 LYS A N 1
ATOM 1551 C CA . LYS A 1 194 ? 13.122 -10.204 1.020 1.00 87.12 194 LYS A CA 1
ATOM 1552 C C . LYS A 1 194 ? 14.585 -9.977 0.652 1.00 87.12 194 LYS A C 1
ATOM 1554 O O . LYS A 1 194 ? 15.169 -10.790 -0.063 1.00 87.12 194 LYS A O 1
ATOM 1559 N N . THR A 1 195 ? 15.161 -8.896 1.149 1.00 83.31 195 THR A N 1
ATOM 1560 C CA . THR A 1 195 ? 16.588 -8.589 1.026 1.00 83.31 195 THR A CA 1
ATOM 1561 C C . THR A 1 195 ? 17.247 -8.622 2.403 1.00 83.31 195 THR A C 1
ATOM 1563 O O . THR A 1 195 ? 16.575 -8.792 3.422 1.00 83.31 195 THR A O 1
ATOM 1566 N N . SER A 1 196 ? 18.576 -8.522 2.453 1.00 83.69 196 SER A N 1
ATOM 1567 C CA . SER A 1 196 ? 19.318 -8.495 3.722 1.00 83.69 196 SER A CA 1
ATOM 1568 C C . SER A 1 196 ? 18.987 -7.270 4.578 1.00 83.69 196 SER A C 1
ATOM 1570 O O . SER A 1 196 ? 19.108 -7.322 5.796 1.00 83.69 196 SER A O 1
ATOM 1572 N N . ASP A 1 197 ? 18.583 -6.177 3.937 1.00 82.19 197 ASP A N 1
ATOM 1573 C CA . ASP A 1 197 ? 18.279 -4.878 4.534 1.00 82.19 197 ASP A CA 1
ATOM 1574 C C . ASP A 1 197 ? 16.777 -4.640 4.751 1.00 82.19 197 ASP A C 1
ATOM 1576 O O . ASP A 1 197 ? 16.411 -3.754 5.520 1.00 82.19 197 ASP A O 1
ATOM 1580 N N . PHE A 1 198 ? 15.901 -5.413 4.099 1.00 90.12 198 PHE A N 1
ATOM 1581 C CA . PHE A 1 198 ? 14.460 -5.210 4.199 1.00 90.12 198 PHE A CA 1
ATOM 1582 C C . PHE A 1 198 ? 13.657 -6.511 4.067 1.00 90.12 198 PHE A C 1
ATOM 1584 O O . PHE A 1 198 ? 13.746 -7.242 3.077 1.00 90.12 198 PHE A O 1
ATOM 1591 N N . ASP A 1 199 ? 12.805 -6.768 5.060 1.00 92.88 199 ASP A N 1
ATOM 1592 C CA . ASP A 1 199 ? 11.846 -7.873 5.073 1.00 92.88 199 ASP A CA 1
ATOM 1593 C C . ASP A 1 199 ? 10.413 -7.308 5.015 1.00 92.88 199 ASP A C 1
ATOM 1595 O O . ASP A 1 199 ? 9.908 -6.820 6.032 1.00 92.88 199 ASP A O 1
ATOM 1599 N N . PRO A 1 200 ? 9.737 -7.377 3.848 1.00 92.81 200 PRO A N 1
ATOM 1600 C CA . PRO A 1 200 ? 8.401 -6.809 3.680 1.00 92.81 200 PRO A CA 1
ATOM 1601 C C . PRO A 1 200 ? 7.342 -7.422 4.600 1.00 92.81 200 PRO A C 1
ATOM 1603 O O . PRO A 1 200 ? 6.368 -6.752 4.931 1.00 92.81 200 PRO A O 1
ATOM 1606 N N . ALA A 1 201 ? 7.482 -8.696 4.979 1.00 93.38 201 ALA A N 1
ATOM 1607 C CA . ALA A 1 201 ? 6.507 -9.369 5.833 1.00 93.38 201 ALA A CA 1
ATOM 1608 C C . ALA A 1 201 ? 6.687 -8.945 7.292 1.00 93.38 201 ALA A C 1
ATOM 1610 O O . ALA A 1 201 ? 5.709 -8.613 7.963 1.00 93.38 201 ALA A O 1
ATOM 1611 N N . ARG A 1 202 ? 7.941 -8.888 7.758 1.00 94.50 202 ARG A N 1
ATOM 1612 C CA . ARG A 1 202 ? 8.259 -8.381 9.097 1.00 94.50 202 ARG A CA 1
ATOM 1613 C C . ARG A 1 202 ? 7.834 -6.923 9.252 1.00 94.50 202 ARG A C 1
ATOM 1615 O O . ARG A 1 202 ? 7.140 -6.605 10.211 1.00 94.50 202 ARG A O 1
ATOM 1622 N N . TRP A 1 203 ? 8.201 -6.064 8.300 1.00 94.62 203 TRP A N 1
ATOM 1623 C CA . TRP A 1 203 ? 7.831 -4.650 8.348 1.00 94.62 203 TRP A CA 1
ATOM 1624 C C . TRP A 1 203 ? 6.307 -4.471 8.356 1.00 94.62 203 TRP A C 1
ATOM 1626 O O . TRP A 1 203 ? 5.777 -3.685 9.133 1.00 94.62 203 TRP A O 1
ATOM 1636 N N . ALA A 1 204 ? 5.576 -5.248 7.547 1.00 94.81 204 ALA A N 1
ATOM 1637 C CA . ALA A 1 204 ? 4.116 -5.208 7.540 1.00 94.81 204 ALA A CA 1
ATOM 1638 C C . ALA A 1 204 ? 3.503 -5.626 8.881 1.00 94.81 204 ALA A C 1
ATOM 1640 O O . ALA A 1 204 ? 2.562 -4.987 9.344 1.00 94.81 204 ALA A O 1
ATOM 1641 N N . ALA A 1 205 ? 4.041 -6.672 9.517 1.00 93.19 205 ALA A N 1
ATOM 1642 C CA . ALA A 1 205 ? 3.607 -7.085 10.847 1.00 93.19 205 ALA A CA 1
ATOM 1643 C C . ALA A 1 205 ? 3.828 -5.968 11.878 1.00 93.19 205 ALA A C 1
ATOM 1645 O O . ALA A 1 205 ? 2.924 -5.671 12.654 1.00 93.19 205 ALA A O 1
ATOM 1646 N N . GLU A 1 206 ? 4.986 -5.305 11.842 1.00 92.81 206 GLU A N 1
ATOM 1647 C CA . GLU A 1 206 ? 5.274 -4.148 12.694 1.00 92.81 206 GLU A CA 1
ATOM 1648 C C . GLU A 1 206 ? 4.288 -3.001 12.417 1.00 92.81 206 GLU A C 1
ATOM 1650 O O . GLU A 1 206 ? 3.676 -2.492 13.352 1.00 92.81 206 GLU A O 1
ATOM 1655 N N . PHE A 1 207 ? 4.020 -2.674 11.150 1.00 92.56 207 PHE A N 1
ATOM 1656 C CA . PHE A 1 207 ? 3.035 -1.658 10.760 1.00 92.56 207 PHE A CA 1
ATOM 1657 C C . PHE A 1 207 ? 1.617 -1.958 11.275 1.00 92.56 207 PHE A C 1
ATOM 1659 O O . PHE A 1 207 ? 0.906 -1.040 11.686 1.00 92.56 207 PHE A O 1
ATOM 1666 N N . PHE A 1 208 ? 1.203 -3.231 11.288 1.00 90.19 208 PHE A N 1
ATOM 1667 C CA . PHE A 1 208 ? -0.091 -3.649 11.840 1.00 90.19 208 PHE A CA 1
ATOM 1668 C C . PHE A 1 208 ? -0.155 -3.585 13.368 1.00 90.19 208 PHE A C 1
ATOM 1670 O O . PHE A 1 208 ? -1.246 -3.430 13.908 1.00 90.19 208 PHE A O 1
ATOM 1677 N N . LEU A 1 209 ? 0.974 -3.736 14.064 1.00 84.81 209 LEU A N 1
ATOM 1678 C CA . LEU A 1 209 ? 1.049 -3.713 15.530 1.00 84.81 209 LEU A CA 1
ATOM 1679 C C . LEU A 1 209 ? 1.309 -2.316 16.094 1.00 84.81 209 LEU A C 1
ATOM 1681 O O . LEU A 1 209 ? 1.035 -2.061 17.263 1.00 84.81 209 LEU A O 1
ATOM 1685 N N . ASP A 1 210 ? 1.785 -1.389 15.269 1.00 77.62 210 ASP A N 1
ATOM 1686 C CA . ASP A 1 210 ? 2.077 0.000 15.632 1.00 77.62 210 ASP A CA 1
ATOM 1687 C C . ASP A 1 210 ? 0.789 0.832 15.836 1.00 77.62 210 ASP A C 1
ATOM 1689 O O . ASP A 1 210 ? 0.709 1.985 15.425 1.00 77.62 210 ASP A O 1
ATOM 1693 N N . VAL A 1 211 ? -0.289 0.207 16.327 1.00 56.34 211 VAL A N 1
ATOM 1694 C CA . VAL A 1 211 ? -1.588 0.818 16.673 1.00 56.34 211 VAL A CA 1
ATOM 1695 C C . VAL A 1 211 ? -1.567 1.329 18.122 1.00 56.34 211 VAL A C 1
ATOM 1697 O O . VAL A 1 211 ? -2.255 2.294 18.425 1.00 56.34 211 VAL A O 1
ATOM 1700 N N . ASP A 1 212 ? -0.732 0.737 18.985 1.00 43.84 212 ASP A N 1
ATOM 1701 C CA . ASP A 1 212 ? -0.742 0.966 20.442 1.00 43.84 212 ASP A CA 1
ATOM 1702 C C . ASP A 1 212 ? 0.346 1.940 20.946 1.00 43.84 212 ASP A C 1
ATOM 1704 O O . ASP A 1 212 ? 0.520 2.106 22.152 1.00 43.84 212 ASP A O 1
ATOM 1708 N N . LYS A 1 213 ? 1.127 2.564 20.050 1.00 41.06 213 LYS A N 1
ATOM 1709 C CA . LYS A 1 213 ? 2.241 3.469 20.413 1.00 41.06 213 LYS A CA 1
ATOM 1710 C C . LYS A 1 213 ? 1.944 4.966 20.242 1.00 41.06 213 LYS A C 1
ATOM 1712 O O . LYS A 1 213 ? 2.869 5.767 20.377 1.00 41.06 213 LYS A O 1
ATOM 1717 N N . ALA A 1 214 ? 0.700 5.340 19.943 1.00 39.06 214 ALA A N 1
ATOM 1718 C CA . ALA A 1 214 ? 0.279 6.730 19.754 1.00 39.06 214 ALA A CA 1
ATOM 1719 C C . ALA A 1 214 ? -0.725 7.172 20.822 1.00 39.06 214 ALA A C 1
ATOM 1721 O O . ALA A 1 214 ? -1.652 6.384 21.112 1.00 39.06 214 ALA A O 1
#